Protein AF-A0A5J4SNY5-F1 (afdb_monomer)

Organism: NCBI:txid433724

Sequence (323 aa):
MNEIIEIATKDFHEEALKLRREKQMDFLEDLIGMDWGDTLGVVYLLESSVTGERTAIKTATTDRENPTLFSVCDIWKAAELKEREVYDFFGIRFVNHPDMRRLYLRSDWVGHPLRKDDDPTDERNPLRLDNEATIDTTVEWELNPDGTIKGKEKFIFEKDEYIINIGPQHPATHGVLRFRTSLEGETIRKLDVHCGYIHRGIEKLNESLTYPQTLALTDRLDYLAAHQSRHALCMCIEKALGIEVSERVQTIRTIMDELQRIDSHLLFYSCLCMDLGGLTAFFYGFRDREKILNIFEETCGGRLIMNYNTIGGVQADIHPNFV

Secondary structure (DSSP, 8-state):
-PPPEE--GGGHHHHHHHHHHHS---EEEEEEEEE-SS-EEEEEEEE-TTT--EEEEEEEES-SSS-EEE--TTT-TTHHHHHHHHHHHH-PEEET-S--S-SSS-TT--S-TTSTT--TT-TTSPPP-SPPPPP-EEEEEEE-TTS-EEEEEEESS-TT-EEEEE-SS-GGGSSS-EEEEEEETTEEEEEEEE--TT---HHHHHHHS-HHHHHHHHTTTSTT-HHHHHHHHHHHHHHHHTPPPPHHHHHHHHHHHHHHHHHHHHHHHHHHHHHTT-HHHHHHHHHHHHHHHHHHHHHHS-SS----EETTEESSPPPTT--

Solvent-accessible surface area (backbone atoms only — not comparable to full-atom values): 18432 Å² total; per-residue (Å²): 131,63,75,72,44,77,38,59,52,89,52,37,53,61,52,51,52,43,40,33,70,76,66,41,41,72,37,74,76,46,68,45,67,46,62,75,82,72,35,40,35,40,38,39,35,32,29,12,86,85,79,67,54,60,46,34,41,32,38,57,31,69,48,80,91,72,27,63,44,66,42,54,36,92,78,37,64,76,40,51,61,47,51,17,44,30,23,39,31,58,53,40,41,45,36,72,31,88,52,65,49,63,41,48,60,64,87,85,58,72,79,25,71,64,32,88,88,40,69,89,85,54,76,82,65,63,91,75,92,67,84,81,82,84,80,58,66,30,44,30,30,40,75,41,100,87,75,49,76,46,73,44,82,41,66,77,66,61,97,86,58,47,73,45,76,47,45,45,82,40,86,88,49,82,57,67,35,29,37,42,35,28,42,60,88,91,44,81,74,48,78,49,76,48,54,35,82,79,68,76,59,62,71,58,54,42,75,81,43,55,77,78,60,39,51,76,54,34,25,63,74,42,63,57,39,16,64,50,47,30,40,54,52,29,52,52,53,25,61,76,71,70,57,85,66,57,70,68,51,54,52,53,52,52,54,53,35,52,52,35,49,50,42,35,49,29,50,52,54,12,52,54,33,39,73,76,67,38,57,67,53,27,57,51,25,52,59,60,33,48,59,54,35,49,54,35,31,69,48,46,73,22,69,54,67,39,84,40,68,38,79,78,49,55,75,65,72,80,40,93,81,75,124

Nearest PDB structures (foldseek):
  7z7r-assembly1_C  TM=8.743E-01  e=1.109E-20  Escherichia coli str. K-12 substr. MC4100
  7z80-assembly1_C  TM=8.657E-01  e=2.662E-20  Escherichia coli BL21(DE3)
  6yj4-assembly1_D  TM=9.634E-01  e=4.898E-12  Yarrowia lipolytica
  8bq6-assembly1_D  TM=9.735E-01  e=8.283E-12  Arabidopsis thaliana
  7zeb-assembly1_4  TM=9.689E-01  e=1.109E-11  Ovis aries

Foldseek 3Di:
DDDAAEDEQVCVQVVLVVCCPVVVQQDFPDKDWDAPPQKTWIKTWTARPPPRDIYIYIYIDRPQPAAEGAQNCVRPVVSLLRVLQNCQQRVYHHAQRPFNQHAADANQDDDHLRHPPDDPPDPSDPDDPDDGDDDQWGWHWYQDPVRDTDTDIDGPDDPPWDWDWDDCDDLLVVHGKIWTFTDDDPDTDDIDIHHRPPPDPLVSVVVVDDLQVSLQCQLVVDLLQSLVSSVVSLVVVCVVVVHDADPLQVVVSVVLRVLSVLLSVLCVVLSVCVVVVNNVSVVVSVVVSVVSQVQLCQAQVGRRNRSFAGNRGGPDDRHPPND

InterPro domains:
  IPR001135 NADH-quinone oxidoreductase, subunit D [PF00346] (275-322)
  IPR001268 NADH:ubiquinone oxidoreductase, 30kDa subunit [PF00329] (6-122)
  IPR020396 NADH:ubiquinone oxidoreductase, 30kDa subunit, conserved site [PS00542] (83-104)
  IPR029014 [NiFe]-hydrogenase, large subunit [G3DSA:1.10.645.10] (161-323)
  IPR029014 [NiFe]-hydrogenase, large subunit [SSF56762] (171-322)
  IPR037232 NADH:ubiquinone oxidoreductase, 30kDa subunit superfamily [G3DSA:3.30.460.80] (2-102)
  IPR037232 NADH:ubiquinone oxidoreductase, 30kDa subunit superfamily [SSF143243] (4-175)
  IPR052197 Complex I 49 kDa subunit-like [PTHR43485] (9-320)

Radius of gyration: 22.67 Å; Cα contacts (8 Å, |Δi|>4): 508; chains: 1; bounding box: 50×51×61 Å

Mean predicted aligned error: 5.79 Å

Structure (mmCIF, N/CA/C/O backbone):
data_AF-A0A5J4SNY5-F1
#
_entry.id   AF-A0A5J4SNY5-F1
#
loop_
_atom_site.group_PDB
_atom_site.id
_atom_site.type_symbol
_atom_site.label_atom_id
_atom_site.label_alt_id
_atom_site.label_comp_id
_atom_site.label_asym_id
_atom_site.label_entity_id
_atom_site.label_seq_id
_atom_site.pdbx_PDB_ins_code
_atom_site.Ca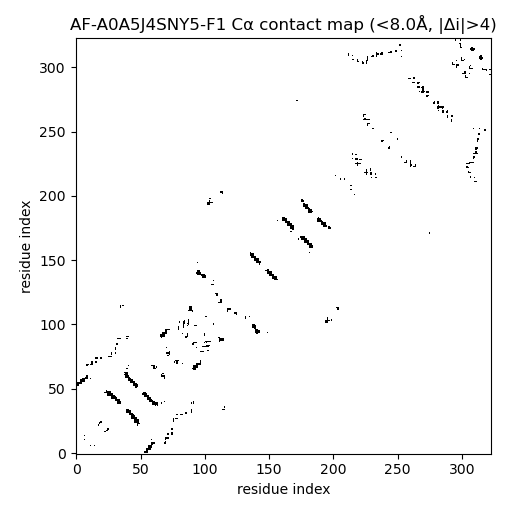rtn_x
_atom_site.Cartn_y
_atom_site.Cartn_z
_atom_site.occupancy
_atom_site.B_iso_or_equiv
_atom_site.auth_seq_id
_atom_site.auth_comp_id
_atom_site.auth_asym_id
_atom_site.auth_atom_id
_atom_site.pdbx_PDB_model_num
ATOM 1 N N . MET A 1 1 ? -14.260 10.086 -13.594 1.00 49.38 1 MET A N 1
ATOM 2 C CA . MET A 1 1 ? -14.311 9.762 -12.155 1.00 49.38 1 MET A CA 1
ATOM 3 C C . MET A 1 1 ? -15.623 10.335 -11.660 1.00 49.38 1 MET A C 1
ATOM 5 O O . MET A 1 1 ? -15.883 11.490 -11.978 1.00 49.38 1 MET A O 1
ATOM 9 N N . ASN A 1 2 ? -16.475 9.515 -11.045 1.00 54.56 2 ASN A N 1
ATOM 10 C CA . ASN A 1 2 ? -17.752 9.971 -10.498 1.00 54.56 2 ASN A CA 1
ATOM 11 C C . ASN A 1 2 ? -17.514 11.056 -9.433 1.00 54.56 2 ASN A C 1
ATOM 13 O O . ASN A 1 2 ? -16.453 11.091 -8.810 1.00 54.56 2 ASN A O 1
ATOM 17 N N . GLU A 1 3 ? -18.478 11.960 -9.290 1.00 76.38 3 GLU A N 1
ATOM 18 C CA . GLU A 1 3 ? -18.485 13.052 -8.313 1.00 76.38 3 GLU A CA 1
ATOM 19 C C . GLU A 1 3 ? -18.233 12.508 -6.893 1.00 76.38 3 GLU A C 1
ATOM 21 O O . GLU A 1 3 ? -18.810 11.489 -6.508 1.00 76.38 3 GLU A O 1
ATOM 26 N N . ILE A 1 4 ? -17.330 13.144 -6.135 1.00 86.62 4 ILE A N 1
ATOM 27 C CA . ILE A 1 4 ? -17.070 12.765 -4.740 1.00 86.62 4 ILE A CA 1
ATOM 28 C C . ILE A 1 4 ? -18.277 13.206 -3.916 1.00 86.62 4 ILE A C 1
ATOM 30 O O . ILE A 1 4 ? -18.594 14.393 -3.871 1.00 86.62 4 ILE A O 1
ATOM 34 N N . ILE A 1 5 ? -18.931 12.260 -3.247 1.00 92.19 5 ILE A N 1
ATOM 35 C CA . ILE A 1 5 ? -20.093 12.542 -2.406 1.00 92.19 5 ILE A CA 1
ATOM 36 C C . ILE A 1 5 ? -19.589 12.964 -1.028 1.00 92.19 5 ILE A C 1
ATOM 38 O O . ILE A 1 5 ? -19.004 12.165 -0.296 1.00 92.19 5 ILE A O 1
ATOM 42 N N . GLU A 1 6 ? -19.802 14.225 -0.672 1.00 93.19 6 GLU A N 1
ATOM 43 C CA . GLU A 1 6 ? -19.473 14.739 0.655 1.00 93.19 6 GLU A CA 1
ATOM 44 C C . GLU A 1 6 ? -20.618 14.466 1.631 1.00 93.19 6 GLU A C 1
ATOM 46 O O . GLU A 1 6 ? -21.771 14.813 1.373 1.00 93.19 6 GLU A O 1
ATOM 51 N N . ILE A 1 7 ? -20.293 13.822 2.750 1.00 92.88 7 ILE A N 1
ATOM 52 C CA . ILE A 1 7 ? -21.258 13.381 3.752 1.00 92.88 7 ILE A CA 1
ATOM 53 C C . ILE A 1 7 ? -20.836 13.933 5.114 1.00 92.88 7 ILE A C 1
ATOM 55 O O . ILE A 1 7 ? -19.685 13.791 5.550 1.00 92.88 7 ILE A O 1
ATOM 59 N N . ALA A 1 8 ? -21.786 14.561 5.805 1.00 90.88 8 ALA A N 1
ATOM 60 C CA . ALA A 1 8 ? -21.574 15.070 7.151 1.00 90.88 8 ALA A CA 1
ATOM 61 C C . ALA A 1 8 ? -21.217 13.923 8.107 1.00 90.88 8 ALA A C 1
ATOM 63 O O . ALA A 1 8 ? -21.792 12.841 8.037 1.00 90.88 8 ALA A O 1
ATOM 64 N N . THR A 1 9 ? -20.297 14.166 9.044 1.00 86.94 9 THR A N 1
ATOM 65 C CA . THR A 1 9 ? -19.781 13.130 9.958 1.00 86.94 9 THR A CA 1
ATOM 66 C C . THR A 1 9 ? -20.882 12.365 10.687 1.00 86.94 9 THR A C 1
ATOM 68 O O . THR A 1 9 ? -20.769 11.159 10.859 1.00 86.94 9 THR A O 1
ATOM 71 N N . LYS A 1 10 ? -21.955 13.052 11.098 1.00 87.69 10 LYS A N 1
ATOM 72 C CA . LYS A 1 10 ? -23.065 12.453 11.856 1.00 87.69 10 LYS A CA 1
ATOM 73 C C . LYS A 1 10 ? -23.862 11.429 11.050 1.00 87.69 10 LYS A C 1
ATOM 75 O O . LYS A 1 10 ? -24.303 10.443 11.624 1.00 87.69 10 LYS A O 1
ATOM 80 N N . ASP A 1 11 ? -23.988 11.651 9.747 1.00 91.00 11 ASP A N 1
ATOM 81 C CA . ASP A 1 11 ? -24.806 10.829 8.851 1.00 91.00 11 ASP A CA 1
ATOM 82 C C . ASP A 1 11 ? -23.948 9.797 8.094 1.00 91.00 11 ASP A C 1
ATOM 84 O O . ASP A 1 11 ? -24.461 8.969 7.343 1.00 91.00 11 ASP A O 1
ATOM 88 N N . PHE A 1 12 ? -22.623 9.832 8.293 1.00 92.38 12 PHE A N 1
ATOM 89 C CA . PHE A 1 12 ? -21.657 9.073 7.503 1.00 92.38 12 PHE A CA 1
ATOM 90 C C . PHE A 1 12 ? -21.900 7.562 7.532 1.00 92.38 12 PHE A C 1
ATOM 92 O O . PHE A 1 12 ? -21.929 6.924 6.481 1.00 92.38 12 PHE A O 1
ATOM 99 N N . HIS A 1 13 ? -22.109 6.990 8.721 1.00 93.38 13 HIS A N 1
ATOM 100 C CA . HIS A 1 13 ? -22.336 5.549 8.872 1.00 93.38 13 HIS A CA 1
ATOM 101 C C . HIS A 1 13 ? -23.655 5.099 8.232 1.00 93.38 13 HIS A C 1
ATOM 103 O O . HIS A 1 13 ? -23.694 4.091 7.525 1.00 93.38 13 HIS A O 1
ATOM 109 N N . GLU A 1 14 ? -24.725 5.875 8.416 1.00 93.56 14 GLU A N 1
ATOM 110 C CA . GLU A 1 14 ? -26.045 5.559 7.863 1.00 93.56 14 GLU A CA 1
ATOM 111 C C . GLU A 1 14 ? -26.052 5.630 6.331 1.00 93.56 14 GLU A C 1
ATOM 113 O O . GLU A 1 14 ? -26.554 4.717 5.668 1.00 93.56 14 GLU A O 1
ATOM 118 N N . GLU A 1 15 ? -25.433 6.659 5.748 1.00 94.00 15 GLU A N 1
ATOM 119 C CA . GLU A 1 15 ? -25.301 6.781 4.293 1.00 94.00 15 GLU A CA 1
ATOM 120 C C . GLU A 1 15 ? -24.362 5.714 3.708 1.00 94.00 15 GLU A C 1
ATOM 122 O O . GLU A 1 15 ? -24.648 5.145 2.653 1.00 94.00 15 GLU A O 1
ATOM 127 N N . ALA A 1 16 ? -23.286 5.349 4.411 1.00 93.75 16 ALA A N 1
ATOM 128 C CA . ALA A 1 16 ? -22.431 4.229 4.022 1.00 93.75 16 ALA A CA 1
ATOM 129 C C . ALA A 1 16 ? -23.206 2.895 3.997 1.00 93.75 16 ALA A C 1
ATOM 131 O O . ALA A 1 16 ? -23.116 2.129 3.030 1.00 93.75 16 ALA A O 1
ATOM 132 N N . LEU A 1 17 ? -24.036 2.635 5.015 1.00 94.88 17 LEU A N 1
ATOM 133 C CA . LEU A 1 17 ? -24.926 1.470 5.054 1.00 94.88 17 LEU A CA 1
ATOM 134 C C . LEU A 1 17 ? -25.928 1.483 3.898 1.00 94.88 17 LEU A C 1
ATOM 136 O O . LEU A 1 17 ? -26.196 0.439 3.294 1.00 94.88 17 LEU A O 1
ATOM 140 N N . LYS A 1 18 ? -26.482 2.654 3.584 1.00 94.88 18 LYS A N 1
ATOM 141 C CA . LYS A 1 18 ? -27.415 2.840 2.475 1.00 94.88 18 LYS A CA 1
ATOM 142 C C . LYS A 1 18 ? -26.755 2.548 1.131 1.00 94.88 18 LYS A C 1
ATOM 144 O O . LYS A 1 18 ? -27.316 1.788 0.348 1.00 94.88 18 LYS A O 1
ATOM 149 N N . LEU A 1 19 ? -25.541 3.043 0.890 1.00 93.44 19 LEU A N 1
ATOM 150 C CA . LEU A 1 19 ? -24.778 2.750 -0.328 1.00 93.44 19 LEU A CA 1
ATOM 151 C C . LEU A 1 19 ? -24.521 1.253 -0.500 1.00 93.44 19 LEU A C 1
ATOM 153 O O . LEU A 1 19 ? -24.706 0.714 -1.595 1.00 93.44 19 LEU A O 1
ATOM 157 N N . ARG A 1 20 ? -24.168 0.553 0.582 1.00 93.38 20 ARG A N 1
ATOM 158 C CA . ARG A 1 20 ? -24.002 -0.901 0.533 1.00 93.38 20 ARG A CA 1
ATOM 159 C C . ARG A 1 20 ? -25.313 -1.630 0.229 1.00 93.38 20 ARG A C 1
ATOM 161 O O . ARG A 1 20 ? -25.301 -2.599 -0.522 1.00 93.38 20 ARG A O 1
ATOM 168 N N . ARG A 1 21 ? -26.442 -1.196 0.799 1.00 94.25 21 ARG A N 1
ATOM 169 C CA . ARG A 1 21 ? -27.746 -1.869 0.632 1.00 94.25 21 ARG A CA 1
ATOM 170 C C . ARG A 1 21 ? -28.418 -1.568 -0.705 1.00 94.25 21 ARG A C 1
ATOM 172 O O . ARG A 1 21 ? -28.924 -2.483 -1.344 1.00 94.25 21 ARG A O 1
ATOM 179 N N . GLU A 1 22 ? -28.453 -0.303 -1.102 1.00 93.56 22 GLU A N 1
ATOM 180 C CA . GLU A 1 22 ? -29.219 0.169 -2.259 1.00 93.56 22 GLU A CA 1
ATOM 181 C C . GLU A 1 22 ? -28.416 0.083 -3.557 1.00 93.56 22 GLU A C 1
ATOM 183 O O . GLU A 1 22 ? -28.961 -0.310 -4.587 1.00 93.56 22 GLU A O 1
ATOM 188 N N . LYS A 1 23 ? -27.120 0.420 -3.510 1.00 90.44 23 LYS A N 1
ATOM 189 C CA . LYS A 1 23 ? -26.231 0.426 -4.683 1.00 90.44 23 LYS A CA 1
ATOM 190 C C . LYS A 1 23 ? -25.263 -0.755 -4.741 1.00 90.44 23 LYS A C 1
ATOM 192 O O . LYS A 1 23 ? -24.472 -0.834 -5.672 1.00 90.44 23 LYS A O 1
ATOM 197 N N . GLN A 1 24 ? -25.314 -1.664 -3.764 1.00 93.56 24 GLN A N 1
ATOM 198 C CA . GLN A 1 24 ? -24.404 -2.812 -3.668 1.00 93.56 24 GLN A CA 1
ATOM 199 C C . GLN A 1 24 ? -22.924 -2.410 -3.702 1.00 93.56 24 GLN A C 1
ATOM 201 O O . GLN A 1 24 ? -22.111 -3.087 -4.323 1.00 93.56 24 GLN A O 1
ATOM 206 N N . MET A 1 25 ? -22.575 -1.305 -3.039 1.00 94.25 25 MET A N 1
ATOM 207 C CA . MET A 1 25 ? -21.180 -0.921 -2.806 1.00 94.25 25 MET A CA 1
ATOM 208 C C . MET A 1 25 ? -20.596 -1.839 -1.727 1.00 94.25 25 MET A C 1
ATOM 210 O O . MET A 1 25 ? -20.631 -1.532 -0.537 1.00 94.25 25 MET A O 1
ATOM 214 N N . ASP A 1 26 ? -20.164 -3.033 -2.112 1.00 93.94 26 ASP A N 1
ATOM 215 C CA . ASP A 1 26 ? -19.755 -4.113 -1.213 1.00 93.94 26 ASP A CA 1
ATOM 216 C C . ASP A 1 26 ? -18.234 -4.287 -1.117 1.00 93.94 26 ASP A C 1
ATOM 218 O O . ASP A 1 26 ? -17.763 -4.963 -0.198 1.00 93.94 26 ASP A O 1
ATOM 222 N N . PHE A 1 27 ? -17.475 -3.622 -1.990 1.00 94.94 27 PHE A N 1
ATOM 223 C CA . PHE A 1 27 ? -16.021 -3.645 -2.000 1.00 94.94 27 PHE A CA 1
ATOM 224 C C . PHE A 1 27 ? -15.436 -2.270 -1.653 1.00 94.94 27 PHE A C 1
ATOM 226 O O . PHE A 1 27 ? -15.700 -1.272 -2.323 1.00 94.94 27 PHE A O 1
ATOM 233 N N . LEU A 1 28 ? -14.620 -2.223 -0.597 1.00 95.44 28 LEU A N 1
ATOM 234 C CA . LEU A 1 28 ? -13.806 -1.057 -0.256 1.00 95.44 28 LEU A CA 1
ATOM 235 C C . LEU A 1 28 ? -12.458 -1.177 -0.976 1.00 95.44 28 LEU A C 1
ATOM 237 O O . LEU A 1 28 ? -11.604 -1.954 -0.546 1.00 95.44 28 LEU A O 1
ATOM 241 N N . GLU A 1 29 ? -12.280 -0.413 -2.055 1.00 93.56 29 GLU A N 1
ATOM 242 C CA . GLU A 1 29 ? -11.039 -0.364 -2.839 1.00 93.56 29 GLU A CA 1
ATOM 243 C C . GLU A 1 29 ? -9.946 0.317 -2.009 1.00 93.56 29 GLU A C 1
ATOM 245 O O . GLU A 1 29 ? -8.915 -0.291 -1.707 1.00 93.56 29 GLU A O 1
ATOM 250 N N . ASP A 1 30 ? -10.205 1.544 -1.543 1.00 94.06 30 ASP A N 1
ATOM 251 C CA . ASP A 1 30 ? -9.235 2.284 -0.742 1.00 94.06 30 ASP A CA 1
ATOM 252 C C . ASP A 1 30 ? -9.800 3.278 0.267 1.00 94.06 30 ASP A C 1
ATOM 254 O O . ASP A 1 30 ? -10.959 3.676 0.186 1.00 94.06 30 ASP A O 1
ATOM 258 N N . LEU A 1 31 ? -8.965 3.659 1.233 1.00 95.69 31 LEU A N 1
ATOM 259 C CA . LEU A 1 31 ? -9.240 4.710 2.204 1.00 95.69 31 LEU A CA 1
ATOM 260 C C . LEU A 1 31 ? -8.036 5.643 2.271 1.00 95.69 31 LEU A C 1
ATOM 262 O O . LEU A 1 31 ? -6.934 5.221 2.598 1.00 95.69 31 LEU A O 1
ATOM 266 N N . ILE A 1 32 ? -8.277 6.921 2.012 1.00 95.44 32 ILE A N 1
ATOM 267 C CA . ILE A 1 32 ? -7.238 7.943 1.972 1.00 95.44 32 ILE A CA 1
ATOM 268 C C . ILE A 1 32 ? -7.496 8.929 3.106 1.00 95.44 32 ILE A C 1
ATOM 270 O O . ILE A 1 32 ? -8.524 9.609 3.111 1.00 95.44 32 ILE A O 1
ATOM 274 N N . GLY A 1 33 ? -6.569 9.012 4.060 1.00 96.00 33 GLY A N 1
ATOM 275 C CA . GLY A 1 33 ? -6.538 10.074 5.066 1.00 96.00 33 GLY A CA 1
ATOM 276 C C . GLY A 1 33 ? -6.040 11.383 4.464 1.00 96.00 33 GLY A C 1
ATOM 277 O O . GLY A 1 33 ? -5.121 11.383 3.650 1.00 96.00 33 GLY A O 1
ATOM 278 N N . MET A 1 34 ? -6.658 12.499 4.841 1.00 95.00 34 MET A N 1
ATOM 279 C CA .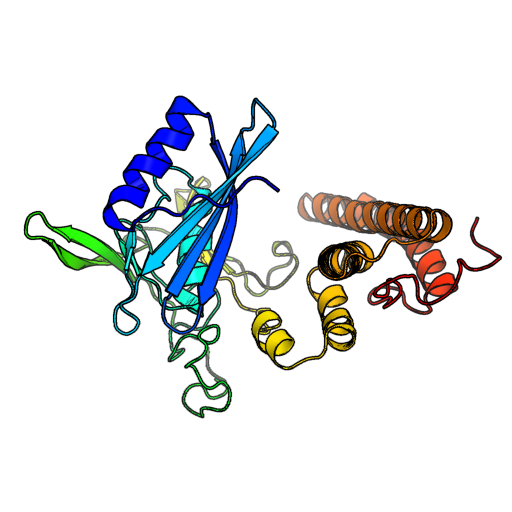 MET A 1 34 ? -6.348 13.812 4.285 1.00 95.00 34 MET A CA 1
ATOM 280 C C . MET A 1 34 ? -6.332 14.894 5.362 1.00 95.00 34 MET A C 1
ATOM 282 O O . MET A 1 34 ? -7.202 14.954 6.234 1.00 95.00 34 MET A O 1
ATOM 286 N N . ASP A 1 35 ? -5.369 15.803 5.226 1.00 95.88 35 ASP A N 1
ATOM 287 C CA . ASP A 1 35 ? -5.317 17.075 5.939 1.00 95.88 35 ASP A CA 1
ATOM 288 C C . ASP A 1 35 ? -5.466 18.223 4.932 1.00 95.88 35 ASP A C 1
ATOM 290 O O . ASP A 1 35 ? -4.548 18.518 4.161 1.00 95.88 35 ASP A O 1
ATOM 294 N N . TRP A 1 36 ? -6.641 18.857 4.930 1.00 94.50 36 TRP A N 1
ATOM 295 C CA . TRP A 1 36 ? -6.959 20.002 4.070 1.00 94.50 36 TRP A CA 1
ATOM 296 C C . TRP A 1 36 ? -6.618 21.352 4.729 1.00 94.50 36 TRP A C 1
ATOM 298 O O . TRP A 1 36 ? -7.099 22.392 4.284 1.00 94.50 36 TRP A O 1
ATOM 308 N N . GLY A 1 37 ? -5.813 21.358 5.796 1.00 92.31 37 GLY A N 1
ATOM 309 C CA . GLY A 1 37 ? -5.437 22.550 6.558 1.00 92.31 37 GLY A CA 1
ATOM 310 C C . GLY A 1 37 ? -6.456 22.869 7.648 1.00 92.31 37 GLY A C 1
ATOM 311 O O . GLY A 1 37 ? -6.179 22.682 8.829 1.00 92.31 37 GLY A O 1
ATOM 312 N N . ASP A 1 38 ? -7.665 23.278 7.270 1.00 92.12 38 ASP A N 1
ATOM 313 C CA . ASP A 1 38 ? -8.707 23.625 8.251 1.00 92.12 38 ASP A CA 1
ATOM 314 C C . ASP A 1 38 ? -9.465 22.396 8.772 1.00 92.12 38 ASP A C 1
ATOM 316 O O . ASP A 1 38 ? -10.058 22.422 9.849 1.00 92.12 38 ASP A O 1
ATOM 320 N N . THR A 1 39 ? -9.453 21.304 8.005 1.00 95.12 39 THR A N 1
ATOM 321 C CA . THR A 1 39 ? -10.186 20.074 8.320 1.00 95.12 39 THR A CA 1
ATOM 322 C C . THR A 1 39 ? -9.310 18.845 8.153 1.00 95.12 39 THR A C 1
ATOM 324 O O . THR A 1 39 ? -8.440 18.788 7.281 1.00 95.12 39 THR A O 1
ATOM 327 N N . LEU A 1 40 ? -9.587 17.844 8.983 1.00 96.88 40 LEU A N 1
ATOM 328 C CA . LEU A 1 40 ? -9.038 16.500 8.868 1.00 96.88 40 LEU A CA 1
ATOM 329 C C . LEU A 1 40 ? -10.150 15.563 8.423 1.00 96.88 40 LEU A C 1
ATOM 331 O O . LEU A 1 40 ? -11.280 15.664 8.902 1.00 96.88 40 LEU A O 1
ATOM 335 N N . GLY A 1 41 ? -9.855 14.627 7.534 1.00 96.44 41 GLY A N 1
ATOM 336 C CA . GLY A 1 41 ? -10.856 13.645 7.159 1.00 96.44 41 GLY A CA 1
ATOM 337 C C . GLY A 1 41 ? -10.335 12.564 6.252 1.00 96.44 41 GLY A C 1
ATOM 338 O O . GLY A 1 41 ? -9.141 12.279 6.204 1.00 96.44 41 GLY A O 1
ATOM 339 N N . VAL A 1 42 ? -11.277 11.931 5.571 1.00 97.00 42 VAL A N 1
ATOM 340 C CA . VAL A 1 42 ? -11.033 10.715 4.817 1.00 97.00 42 VAL A CA 1
ATOM 341 C C . VAL A 1 42 ? -11.871 10.655 3.553 1.00 97.00 42 VAL A C 1
ATOM 343 O O . VAL A 1 42 ? -12.985 11.183 3.500 1.00 97.00 42 VAL A O 1
ATOM 346 N N . VAL A 1 43 ? -11.334 9.970 2.549 1.00 96.69 43 VAL A N 1
ATOM 347 C CA . VAL A 1 43 ? -12.031 9.617 1.313 1.00 96.69 43 VAL A CA 1
ATOM 348 C C . VAL A 1 43 ? -12.022 8.100 1.171 1.00 96.69 43 VAL A C 1
ATOM 350 O O . VAL A 1 43 ? -10.954 7.497 1.109 1.00 96.69 43 VAL A O 1
ATOM 353 N N . TYR A 1 44 ? -13.202 7.490 1.107 1.00 96.12 44 TYR A N 1
ATOM 354 C CA . TYR A 1 44 ? -13.371 6.066 0.831 1.00 96.12 44 TYR A CA 1
ATOM 355 C C . TYR A 1 44 ? -13.677 5.876 -0.651 1.00 96.12 44 TYR A C 1
ATOM 357 O O . TYR A 1 44 ? -14.591 6.509 -1.185 1.00 96.12 44 TYR A O 1
ATOM 365 N N . LEU A 1 45 ? -12.935 4.986 -1.300 1.00 95.62 45 LEU A N 1
ATOM 366 C CA . LEU A 1 45 ? -13.158 4.545 -2.670 1.00 95.62 45 LEU A CA 1
ATOM 367 C C . LEU A 1 45 ? -13.892 3.208 -2.635 1.00 95.62 45 LEU A C 1
ATOM 369 O O . LEU A 1 45 ? -13.371 2.215 -2.130 1.00 95.62 45 LEU A O 1
ATOM 373 N N . LEU A 1 46 ? -15.117 3.201 -3.144 1.00 95.38 46 LEU A N 1
ATOM 374 C CA . LEU A 1 46 ? -16.010 2.053 -3.127 1.00 95.38 46 LEU A CA 1
ATOM 375 C C . LEU A 1 46 ? -16.253 1.556 -4.550 1.00 95.38 46 LEU A C 1
ATOM 377 O O . LEU A 1 46 ? -16.416 2.354 -5.477 1.00 95.38 46 LEU A O 1
ATOM 381 N N . GLU A 1 47 ? -16.346 0.241 -4.695 1.00 95.00 47 GLU A N 1
ATOM 382 C CA . GLU A 1 47 ? -16.742 -0.431 -5.927 1.00 95.00 47 GLU A CA 1
ATOM 383 C C . GLU A 1 47 ? -17.881 -1.412 -5.633 1.00 95.00 47 GLU A C 1
ATOM 385 O O . GLU A 1 47 ? -17.929 -2.048 -4.575 1.00 95.00 47 GLU A O 1
ATOM 390 N N . SER A 1 48 ? -18.814 -1.535 -6.574 1.00 95.12 48 SER A N 1
ATOM 391 C CA . SER A 1 48 ? -19.768 -2.638 -6.578 1.00 95.12 48 SER A CA 1
ATOM 392 C C . SER A 1 48 ? -19.187 -3.833 -7.321 1.00 95.12 48 SER A C 1
ATOM 394 O O . SER A 1 48 ? -18.940 -3.750 -8.525 1.00 95.12 48 SER A O 1
ATOM 396 N N . SER A 1 49 ? -19.052 -4.971 -6.640 1.00 92.81 49 SER A N 1
ATOM 397 C CA . SER A 1 49 ? -18.558 -6.215 -7.245 1.00 92.81 49 SER A CA 1
ATOM 398 C C . SER A 1 49 ? -19.462 -6.761 -8.363 1.00 92.81 49 SER A C 1
ATOM 400 O O . SER A 1 49 ? -19.024 -7.564 -9.188 1.00 92.81 49 SER A O 1
ATOM 402 N N . VAL A 1 50 ? -20.725 -6.320 -8.409 1.00 92.06 50 VAL A N 1
ATOM 403 C CA . VAL A 1 50 ? -21.736 -6.787 -9.366 1.00 92.06 50 VAL A CA 1
ATOM 404 C C . VAL A 1 50 ? -21.809 -5.891 -10.599 1.00 92.06 50 VAL A C 1
ATOM 406 O O . VAL A 1 50 ? -21.866 -6.398 -11.719 1.00 92.06 50 VAL A O 1
ATOM 409 N N . THR A 1 51 ? -21.838 -4.567 -10.419 1.00 92.50 51 THR A N 1
ATOM 410 C CA . THR A 1 51 ? -22.004 -3.618 -11.536 1.00 92.50 51 THR A CA 1
ATOM 411 C C . THR A 1 51 ? -20.685 -3.030 -12.034 1.00 92.50 51 THR A C 1
ATOM 413 O O . THR A 1 51 ? -20.649 -2.494 -13.141 1.00 92.50 51 THR A O 1
ATOM 416 N N . GLY A 1 52 ? -19.616 -3.096 -11.232 1.00 91.19 52 GLY A N 1
ATOM 417 C CA . GLY A 1 52 ? -18.361 -2.381 -11.471 1.00 91.19 52 GLY A CA 1
ATOM 418 C C . GLY A 1 52 ? -18.477 -0.860 -11.305 1.00 91.19 52 GLY A C 1
ATOM 419 O O . GLY A 1 52 ? -17.551 -0.129 -11.659 1.00 91.19 52 GLY A O 1
ATOM 420 N N . GLU A 1 53 ? -19.612 -0.349 -10.807 1.00 92.25 53 GLU A N 1
ATOM 421 C CA . GLU A 1 53 ? -19.777 1.078 -10.521 1.00 92.25 53 GLU A CA 1
ATOM 422 C C . GLU A 1 53 ? -18.837 1.485 -9.383 1.00 92.25 53 GLU A C 1
ATOM 424 O O . GLU A 1 53 ? -18.799 0.839 -8.336 1.00 92.25 53 GLU A O 1
ATOM 429 N N . ARG A 1 54 ? -18.104 2.584 -9.583 1.00 93.56 54 ARG A N 1
ATOM 430 C CA . ARG A 1 54 ? -17.182 3.149 -8.593 1.00 93.56 54 ARG A CA 1
ATOM 431 C C . ARG A 1 54 ? -17.708 4.464 -8.051 1.00 93.56 54 ARG A C 1
ATOM 433 O O . ARG A 1 54 ? -18.137 5.324 -8.820 1.00 93.56 54 ARG A O 1
ATOM 440 N N . THR A 1 55 ? -17.648 4.646 -6.741 1.00 93.69 55 THR A N 1
ATOM 441 C CA . THR A 1 55 ? -18.062 5.882 -6.065 1.00 93.69 55 THR A CA 1
ATOM 442 C C . THR A 1 55 ? -17.049 6.245 -4.991 1.00 93.69 55 THR A C 1
ATOM 444 O O . THR A 1 55 ? -16.525 5.371 -4.311 1.00 93.69 55 THR A O 1
ATOM 447 N N . ALA A 1 56 ? -16.789 7.539 -4.824 1.00 95.00 56 ALA A N 1
ATOM 448 C CA . ALA A 1 56 ? -15.979 8.047 -3.729 1.00 95.00 56 ALA A CA 1
ATOM 449 C C . ALA A 1 56 ? -16.875 8.783 -2.731 1.00 95.00 56 ALA A C 1
ATOM 451 O O . ALA A 1 56 ? -17.648 9.655 -3.132 1.00 95.00 56 ALA A O 1
ATOM 452 N N . ILE A 1 57 ? -16.760 8.453 -1.446 1.00 95.12 57 ILE A N 1
ATOM 453 C CA . ILE A 1 57 ? -17.429 9.184 -0.365 1.00 95.12 57 ILE A CA 1
ATOM 454 C C . ILE A 1 57 ? -16.396 9.858 0.527 1.00 95.12 57 ILE A C 1
ATOM 456 O O . ILE A 1 57 ? -15.349 9.287 0.823 1.00 95.12 57 ILE A O 1
ATOM 460 N N . LYS A 1 58 ? -16.687 11.081 0.956 1.00 95.50 58 LYS A N 1
ATOM 461 C CA . LYS A 1 58 ? -15.796 11.902 1.774 1.00 95.50 58 LYS A CA 1
ATOM 462 C C . LYS A 1 58 ? -16.502 12.308 3.058 1.00 95.50 58 LYS A C 1
ATOM 464 O O . LYS A 1 58 ? -17.655 12.732 3.020 1.00 95.50 58 LYS A O 1
ATOM 469 N N . THR A 1 59 ? -15.782 12.264 4.173 1.00 96.25 59 THR A N 1
ATOM 470 C CA . THR A 1 59 ? -16.209 12.912 5.416 1.00 96.25 59 THR A CA 1
ATOM 471 C C . THR A 1 59 ? -15.027 13.582 6.104 1.00 96.25 59 THR A C 1
ATOM 473 O O . THR A 1 59 ? -13.876 13.179 5.925 1.00 96.25 59 THR A O 1
ATOM 476 N N . ALA A 1 60 ? -15.300 14.646 6.851 1.00 96.12 60 ALA A N 1
ATOM 477 C CA . ALA A 1 60 ? -14.285 15.483 7.469 1.00 96.12 60 ALA A CA 1
ATOM 478 C C . ALA A 1 60 ? -14.792 16.086 8.778 1.00 96.12 60 ALA A C 1
ATOM 480 O O . ALA A 1 60 ? -15.993 16.272 8.960 1.00 96.12 60 ALA A O 1
ATOM 481 N N . THR A 1 61 ? -13.862 16.427 9.662 1.00 94.62 61 THR A N 1
ATOM 482 C CA . THR A 1 61 ? -14.105 17.148 10.908 1.00 94.62 61 THR A CA 1
ATOM 483 C C . THR A 1 61 ? -13.260 18.419 10.962 1.00 94.62 61 THR A C 1
ATOM 485 O O . THR A 1 61 ? -12.136 18.467 10.457 1.00 94.62 61 THR A O 1
ATOM 488 N N . THR A 1 62 ? -13.817 19.460 11.577 1.00 93.56 62 THR A N 1
ATOM 489 C CA . THR A 1 62 ? -13.129 20.727 11.866 1.00 93.56 62 THR A CA 1
ATOM 490 C C . THR A 1 62 ? -12.369 20.689 13.193 1.00 93.56 62 THR A C 1
ATOM 492 O O . THR A 1 62 ? -11.576 21.583 13.467 1.00 93.56 62 THR A O 1
ATOM 495 N N . ASP A 1 63 ? -12.618 19.690 14.045 1.00 93.38 63 ASP A N 1
ATOM 496 C CA . ASP A 1 63 ? -11.899 19.534 15.311 1.00 93.38 63 ASP A CA 1
ATOM 497 C C . ASP A 1 63 ? -10.527 18.899 15.054 1.00 93.38 63 ASP A C 1
ATOM 499 O O . ASP A 1 63 ? -10.418 17.690 14.860 1.00 93.38 63 ASP A O 1
ATOM 503 N N . ARG A 1 64 ? -9.471 19.718 15.028 1.00 93.25 64 ARG A N 1
ATOM 504 C CA . ARG A 1 64 ? -8.086 19.250 14.842 1.00 93.25 64 ARG A CA 1
ATOM 505 C C . ARG A 1 64 ? -7.429 18.756 16.132 1.00 93.25 64 ARG A C 1
ATOM 507 O O . ARG A 1 64 ? -6.471 17.978 16.062 1.00 93.25 64 ARG A O 1
ATOM 514 N N . GLU A 1 65 ? -7.924 19.183 17.293 1.00 91.00 65 GLU A N 1
ATOM 515 C CA . GLU A 1 65 ? -7.372 18.794 18.595 1.00 91.00 65 GLU A CA 1
ATOM 516 C C . GLU A 1 65 ? -7.824 17.380 18.971 1.00 91.00 65 GLU A C 1
ATOM 518 O O . GLU A 1 65 ? -7.015 16.551 19.391 1.00 91.00 65 GLU A O 1
ATOM 523 N N . ASN A 1 66 ? -9.107 17.075 18.760 1.00 91.38 66 ASN A N 1
ATOM 524 C CA . ASN A 1 66 ? -9.704 15.768 19.021 1.00 91.38 66 ASN A CA 1
ATOM 525 C C . ASN A 1 66 ? -10.532 15.267 17.821 1.00 91.38 66 ASN A C 1
ATOM 527 O O . ASN A 1 66 ? -11.732 15.009 17.960 1.00 91.38 66 ASN A O 1
ATOM 531 N N . PRO A 1 67 ? -9.911 15.072 16.639 1.00 94.38 67 PRO A N 1
ATOM 532 C CA . PRO A 1 67 ? -10.634 14.656 15.446 1.00 94.38 67 PRO A CA 1
ATOM 533 C C . PRO A 1 67 ? -11.242 13.276 15.644 1.00 94.38 67 PRO A C 1
ATOM 535 O O . PRO A 1 67 ? -10.545 12.302 15.941 1.00 94.38 67 PRO A O 1
ATOM 538 N N . THR A 1 68 ? -12.552 13.198 15.447 1.00 94.06 68 THR A N 1
ATOM 539 C CA . THR A 1 68 ? -13.330 11.966 15.552 1.00 94.06 68 THR A CA 1
ATOM 540 C C . THR A 1 68 ? -14.206 11.789 14.319 1.00 94.06 68 THR A C 1
ATOM 542 O O . THR A 1 68 ? -14.785 12.753 13.819 1.00 94.06 68 THR A O 1
ATOM 545 N N . LEU A 1 69 ? -14.289 10.555 13.826 1.00 94.62 69 LEU A N 1
ATOM 546 C CA . LEU A 1 69 ? -15.185 10.120 12.750 1.00 94.62 69 LEU A CA 1
ATOM 547 C C . LEU A 1 69 ? -15.838 8.794 13.153 1.00 94.62 69 LEU A C 1
ATOM 549 O O . LEU A 1 69 ? -15.350 8.124 14.057 1.00 94.62 69 LEU A O 1
ATOM 553 N N . PHE A 1 70 ? -16.921 8.386 12.497 1.00 93.94 70 PHE A N 1
ATOM 554 C CA . PHE A 1 70 ? -17.495 7.056 12.719 1.00 93.94 70 PHE A CA 1
ATOM 555 C C . PHE A 1 70 ? -16.781 6.013 11.862 1.00 93.94 70 PHE A C 1
ATOM 557 O O . PHE A 1 70 ? -16.567 6.233 10.669 1.00 93.94 70 PHE A O 1
ATOM 564 N N . SER A 1 71 ? -16.423 4.892 12.486 1.00 95.19 71 SER A N 1
ATOM 565 C CA . SER A 1 71 ? -15.899 3.720 11.790 1.00 95.19 71 SER A CA 1
ATOM 566 C C . SER A 1 71 ? -16.954 3.121 10.872 1.00 95.19 71 SER A C 1
ATOM 568 O O . SER A 1 71 ? -18.134 3.133 11.212 1.00 95.19 71 SER A O 1
ATOM 570 N N . VAL A 1 72 ? -16.525 2.547 9.751 1.00 95.62 72 VAL A N 1
ATOM 571 C CA . VAL A 1 72 ? -17.364 1.732 8.857 1.00 95.62 72 VAL A CA 1
ATOM 572 C C . VAL A 1 72 ? -16.852 0.293 8.754 1.00 95.62 72 VAL A C 1
ATOM 574 O O . VAL A 1 72 ? -17.201 -0.430 7.819 1.00 95.62 72 VAL A O 1
ATOM 577 N N . CYS A 1 73 ? -16.023 -0.156 9.703 1.00 94.69 73 CYS A N 1
ATOM 578 C CA . CYS A 1 73 ? -15.438 -1.500 9.685 1.00 94.69 73 CYS A CA 1
ATOM 579 C C . CYS A 1 73 ? -16.456 -2.638 9.898 1.00 94.69 73 CYS A C 1
ATOM 581 O O . CYS A 1 73 ? -16.217 -3.770 9.469 1.00 94.69 73 CYS A O 1
ATOM 583 N N . ASP A 1 74 ? -17.609 -2.346 10.506 1.00 94.38 74 ASP A N 1
ATOM 584 C CA . ASP A 1 74 ? -18.762 -3.251 10.591 1.00 94.38 74 ASP A CA 1
ATOM 585 C C . ASP A 1 74 ? -19.457 -3.425 9.228 1.00 94.38 74 ASP A C 1
ATOM 587 O O . ASP A 1 74 ? -20.043 -4.473 8.938 1.00 94.38 74 ASP A O 1
ATOM 591 N N . ILE A 1 75 ? -19.342 -2.417 8.360 1.00 95.06 75 ILE A N 1
ATOM 592 C CA . ILE A 1 75 ? -19.807 -2.447 6.977 1.00 95.06 75 ILE A CA 1
ATOM 593 C C . ILE A 1 75 ? -18.757 -3.156 6.108 1.00 95.06 75 ILE A C 1
ATOM 595 O O . ILE A 1 75 ? -19.014 -4.240 5.580 1.00 95.06 75 ILE A O 1
ATOM 599 N N . TRP A 1 76 ? -17.552 -2.601 5.994 1.00 95.75 76 TRP A N 1
ATOM 600 C CA . TRP A 1 76 ? -16.460 -3.183 5.216 1.00 95.75 76 TRP A CA 1
ATOM 601 C C . TRP A 1 76 ? -15.303 -3.551 6.131 1.00 95.75 76 TRP A C 1
ATOM 603 O O . TRP A 1 76 ? -14.560 -2.687 6.587 1.00 95.75 76 TRP A O 1
ATOM 613 N N . LYS A 1 77 ? -15.082 -4.854 6.335 1.00 93.75 77 LYS A N 1
ATOM 614 C CA . LYS A 1 77 ? -14.031 -5.353 7.236 1.00 93.75 77 LYS A CA 1
ATOM 615 C C . LYS A 1 77 ? -12.628 -4.841 6.880 1.00 93.75 77 LYS A C 1
ATOM 617 O O . LYS A 1 77 ? -11.805 -4.653 7.767 1.00 93.75 77 LYS A O 1
ATOM 622 N N . ALA A 1 78 ? -12.375 -4.561 5.599 1.00 92.75 78 ALA A N 1
ATOM 623 C CA . ALA A 1 78 ? -11.121 -3.976 5.122 1.00 92.75 78 ALA A CA 1
ATOM 624 C C . ALA A 1 78 ? -10.812 -2.593 5.728 1.00 92.75 78 ALA A C 1
ATOM 626 O O . ALA A 1 78 ? -9.643 -2.220 5.804 1.00 92.75 78 ALA A O 1
ATOM 627 N N . ALA A 1 79 ? -11.826 -1.853 6.193 1.00 95.69 79 ALA A N 1
ATOM 628 C CA . ALA A 1 79 ? -11.627 -0.564 6.845 1.00 95.69 79 ALA A CA 1
ATOM 629 C C . ALA A 1 79 ? -10.869 -0.698 8.175 1.00 95.69 79 ALA A C 1
ATOM 631 O O . ALA A 1 79 ? -10.220 0.253 8.580 1.00 95.69 79 ALA A O 1
ATOM 632 N N . GLU A 1 80 ? -10.859 -1.874 8.815 1.00 93.75 80 GLU A N 1
ATOM 633 C CA . GLU A 1 80 ? -10.234 -2.048 10.133 1.00 93.75 80 GLU A CA 1
ATOM 634 C C . GLU A 1 80 ? -8.732 -1.715 10.153 1.00 93.75 80 GLU A C 1
ATOM 636 O O . GLU A 1 80 ? -8.220 -1.099 11.085 1.00 93.75 80 GLU A O 1
ATOM 641 N N . LEU A 1 81 ? -7.997 -2.110 9.110 1.00 92.94 81 LEU A N 1
ATOM 642 C CA . LEU A 1 81 ? -6.575 -1.775 9.004 1.00 92.94 81 LEU A CA 1
ATOM 643 C C . LEU A 1 81 ? -6.370 -0.347 8.497 1.00 92.94 81 LEU A C 1
ATOM 645 O O . LEU A 1 81 ? -5.498 0.361 8.997 1.00 92.94 81 LEU A O 1
ATOM 649 N N . LYS A 1 82 ? -7.184 0.090 7.534 1.00 95.12 82 LYS A N 1
ATOM 650 C CA . LYS A 1 82 ? -7.006 1.400 6.900 1.00 95.12 82 LYS A CA 1
ATOM 651 C C . LYS A 1 82 ? -7.398 2.555 7.828 1.00 95.12 82 LYS A C 1
ATOM 653 O O . LYS A 1 82 ? -6.741 3.587 7.849 1.00 95.12 82 LYS A O 1
ATOM 658 N N . GLU A 1 83 ? -8.432 2.397 8.649 1.00 96.56 83 GLU A N 1
ATOM 659 C CA . GLU A 1 83 ? -8.817 3.399 9.651 1.00 96.56 83 GLU A CA 1
ATOM 660 C C . GLU A 1 83 ? -7.736 3.540 10.734 1.00 96.56 83 GLU A C 1
ATOM 662 O O . GLU A 1 83 ? -7.427 4.652 11.167 1.00 96.56 83 GLU A O 1
ATOM 667 N N . ARG A 1 84 ? -7.076 2.435 11.110 1.00 95.12 84 ARG A N 1
ATOM 668 C CA . ARG A 1 84 ? -5.903 2.461 12.000 1.00 95.12 84 ARG A CA 1
ATOM 669 C C . ARG A 1 84 ? -4.706 3.170 11.381 1.00 95.12 84 ARG A C 1
ATOM 671 O O . ARG A 1 84 ? -4.012 3.888 12.091 1.00 95.12 84 ARG A O 1
ATOM 678 N N . GLU A 1 85 ? -4.466 2.992 10.086 1.00 95.31 85 GLU A N 1
ATOM 679 C CA . GLU A 1 85 ? -3.443 3.739 9.350 1.00 95.31 85 GLU A CA 1
ATOM 680 C C . GLU A 1 85 ? -3.708 5.248 9.394 1.00 95.31 85 GLU A C 1
ATOM 682 O O . GLU A 1 85 ? -2.833 6.031 9.769 1.00 95.31 85 GLU A O 1
ATOM 687 N N . VAL A 1 86 ? -4.945 5.654 9.092 1.00 96.75 86 VAL A N 1
ATOM 688 C CA . VAL A 1 86 ? -5.359 7.059 9.161 1.00 96.75 86 VAL A CA 1
ATOM 689 C C . VAL A 1 86 ? -5.208 7.603 10.581 1.00 96.75 86 VAL A C 1
ATOM 691 O O . VAL A 1 86 ? -4.734 8.723 10.770 1.00 96.75 86 VAL A O 1
ATOM 694 N N . TYR A 1 87 ? -5.564 6.825 11.600 1.00 96.06 87 TYR A N 1
ATOM 695 C CA . TYR A 1 87 ? -5.315 7.210 12.984 1.00 96.06 87 TYR A CA 1
ATOM 696 C C . TYR A 1 87 ? -3.829 7.385 13.286 1.00 96.06 87 TYR A C 1
ATOM 698 O O . TYR A 1 87 ? -3.437 8.362 13.920 1.00 96.06 87 TYR A O 1
ATOM 706 N N . ASP A 1 88 ? -2.989 6.466 12.830 1.00 95.19 88 ASP A N 1
ATOM 707 C CA . ASP A 1 88 ? -1.563 6.507 13.114 1.00 95.19 88 ASP A CA 1
ATOM 708 C C . ASP A 1 88 ? -0.917 7.778 12.539 1.00 95.19 88 ASP A C 1
ATOM 710 O O . ASP A 1 88 ? -0.220 8.522 13.240 1.00 95.19 88 ASP A O 1
ATOM 714 N N . PHE A 1 89 ? -1.249 8.091 11.285 1.00 95.69 89 PHE A N 1
ATOM 715 C CA . PHE A 1 89 ? -0.626 9.178 10.538 1.00 95.69 89 PHE A CA 1
ATOM 716 C C . PHE A 1 89 ? -1.314 10.540 10.645 1.00 95.69 89 PHE A C 1
ATOM 718 O O . PHE A 1 89 ? -0.622 11.554 10.554 1.00 95.69 89 PHE A O 1
ATOM 725 N N . PHE A 1 90 ? -2.634 10.580 10.851 1.00 96.12 90 PHE A N 1
ATOM 726 C CA . PHE A 1 90 ? -3.435 11.808 10.948 1.00 96.12 90 PHE A CA 1
ATOM 727 C C . PHE A 1 90 ? -4.132 11.972 12.300 1.00 96.12 90 PHE A C 1
ATOM 729 O O . PHE A 1 90 ? -4.750 13.005 12.540 1.00 96.12 90 PHE A O 1
ATOM 736 N N . GLY A 1 91 ? -4.085 10.999 13.207 1.00 95.06 91 GLY A N 1
ATOM 737 C CA . GLY A 1 91 ? -4.662 11.106 14.554 1.00 95.06 91 GLY A CA 1
ATOM 738 C C . GLY A 1 91 ? -6.180 11.131 14.621 1.00 95.06 91 GLY A C 1
ATOM 739 O O . GLY A 1 91 ? -6.729 11.430 15.681 1.00 95.06 91 GLY A O 1
ATOM 740 N N . ILE A 1 92 ? -6.860 10.847 13.511 1.00 96.06 92 ILE A N 1
ATOM 741 C CA . ILE A 1 92 ? -8.320 10.792 13.449 1.00 96.06 92 ILE A CA 1
ATOM 74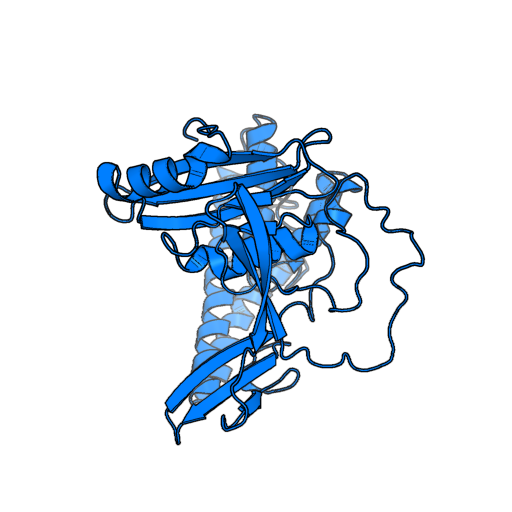2 C C . ILE A 1 92 ? -8.788 9.530 14.174 1.00 96.06 92 ILE A C 1
ATOM 744 O O . ILE A 1 92 ? -8.410 8.420 13.808 1.00 96.06 92 ILE A O 1
ATOM 748 N N . ARG A 1 93 ? -9.594 9.694 15.225 1.00 94.69 93 ARG A N 1
ATOM 749 C CA . ARG A 1 93 ? -10.110 8.578 16.026 1.00 94.69 93 ARG A CA 1
ATOM 750 C C . ARG A 1 93 ? -11.432 8.087 15.447 1.00 94.69 93 ARG A C 1
ATOM 752 O O . ARG A 1 93 ? -12.373 8.869 15.321 1.00 94.69 93 ARG A O 1
ATOM 759 N N . PHE A 1 94 ? -11.521 6.796 15.148 1.00 94.81 94 PHE A N 1
ATOM 760 C CA . PHE A 1 94 ? -12.747 6.193 14.638 1.00 94.81 94 PHE A CA 1
ATOM 761 C C . PHE A 1 94 ? -13.590 5.635 15.789 1.00 94.81 94 PHE A C 1
ATOM 763 O O . PHE A 1 94 ? -13.175 4.742 16.528 1.00 94.81 94 PHE A O 1
ATOM 770 N N . VAL A 1 95 ? -14.779 6.203 15.967 1.00 92.12 95 VAL A N 1
ATOM 771 C CA . VAL A 1 95 ? -15.784 5.775 16.943 1.00 92.12 95 VAL A CA 1
ATOM 772 C C . VAL A 1 95 ? -16.379 4.447 16.484 1.00 92.12 95 VAL A C 1
ATOM 774 O O . VAL A 1 95 ? -16.667 4.278 15.300 1.00 92.12 95 VAL A O 1
ATOM 777 N N . ASN A 1 96 ? -16.580 3.521 17.423 1.00 90.06 96 ASN A N 1
ATOM 778 C CA . ASN A 1 96 ? -16.996 2.129 17.210 1.00 90.06 96 ASN A CA 1
ATOM 779 C C . ASN A 1 96 ? -15.963 1.241 16.491 1.00 90.06 96 ASN A C 1
ATOM 781 O O . ASN A 1 96 ? -16.288 0.123 16.094 1.00 90.06 96 ASN A O 1
ATOM 785 N N . HIS A 1 97 ? -14.717 1.699 16.350 1.00 93.25 97 HIS A N 1
ATOM 786 C CA . HIS A 1 97 ? -13.636 0.861 15.841 1.00 93.25 97 HIS A CA 1
ATOM 787 C C . HIS A 1 97 ? -13.113 -0.095 16.938 1.00 93.25 97 HIS A C 1
ATOM 789 O O . HIS A 1 97 ? -12.883 0.358 18.065 1.00 93.25 97 HIS A O 1
ATOM 795 N N . PRO A 1 98 ? -12.889 -1.394 16.644 1.00 90.44 98 PRO A N 1
ATOM 796 C CA . PRO A 1 98 ? -12.514 -2.399 17.649 1.00 90.44 98 PRO A CA 1
ATOM 797 C C . PRO A 1 98 ? -11.062 -2.299 18.143 1.00 90.44 98 PRO A C 1
ATOM 799 O O . PRO A 1 98 ? -10.718 -2.852 19.185 1.00 90.44 98 PRO A O 1
ATOM 802 N N . ASP A 1 99 ? -10.182 -1.638 17.389 1.00 89.88 99 ASP A N 1
ATOM 803 C CA . ASP A 1 99 ? -8.772 -1.497 17.759 1.00 89.88 99 ASP A CA 1
ATOM 804 C C . ASP A 1 99 ? -8.181 -0.186 17.242 1.00 89.88 99 ASP A C 1
ATOM 806 O O . ASP A 1 99 ? -7.925 -0.056 16.055 1.00 89.88 99 ASP A O 1
ATOM 810 N N . MET A 1 100 ? -7.943 0.793 18.111 1.00 91.00 100 MET A N 1
ATOM 811 C CA . MET A 1 100 ? -7.379 2.095 17.721 1.00 91.00 100 MET A CA 1
ATOM 812 C C . MET A 1 100 ? -5.914 2.255 18.138 1.00 91.00 100 MET A C 1
ATOM 814 O O . MET A 1 100 ? -5.476 3.343 18.501 1.00 91.00 100 MET A O 1
ATOM 818 N N . ARG A 1 101 ? -5.134 1.169 18.115 1.00 91.31 101 ARG A N 1
ATOM 819 C CA . ARG A 1 101 ? -3.673 1.242 18.269 1.00 91.31 101 ARG A CA 1
ATOM 820 C C . ARG A 1 101 ? -3.006 1.661 16.961 1.00 91.31 101 ARG A C 1
ATOM 822 O O . ARG A 1 101 ? -3.495 1.337 15.874 1.00 91.31 101 ARG A O 1
ATOM 829 N N . ARG A 1 102 ? -1.829 2.285 17.092 1.00 91.00 102 ARG A N 1
ATOM 830 C CA . ARG A 1 102 ? -0.895 2.532 15.982 1.00 91.00 102 ARG A CA 1
ATOM 831 C C . ARG A 1 102 ? -0.622 1.236 15.205 1.00 91.00 102 ARG A C 1
ATOM 833 O O . ARG A 1 102 ? -0.702 0.137 15.766 1.00 91.00 102 ARG A O 1
ATOM 840 N N . LEU A 1 103 ? -0.367 1.364 13.907 1.00 91.31 103 LEU A N 1
ATOM 841 C CA . LEU A 1 103 ? -0.207 0.228 12.995 1.00 91.31 103 LEU A CA 1
ATOM 842 C C . LEU A 1 103 ? 1.186 0.193 12.358 1.00 91.31 103 LEU A C 1
ATOM 844 O O . LEU A 1 103 ? 1.762 -0.886 12.228 1.00 91.31 103 LEU A O 1
ATOM 848 N N . TYR A 1 104 ? 1.718 1.350 11.970 1.00 92.19 104 TYR A N 1
ATOM 849 C CA . TYR A 1 104 ? 2.995 1.511 11.280 1.00 92.19 104 TYR A CA 1
ATOM 850 C C . TYR A 1 104 ? 4.051 2.216 12.131 1.00 92.19 104 TYR A C 1
ATOM 852 O O . TYR A 1 104 ? 5.229 1.873 12.053 1.00 92.19 104 TYR A O 1
ATOM 860 N N . LEU A 1 105 ? 3.662 3.222 12.911 1.00 91.50 105 LEU A N 1
ATOM 861 C CA . LEU A 1 105 ? 4.582 3.940 13.783 1.00 91.50 105 LEU A CA 1
ATOM 862 C C . LEU A 1 105 ? 4.757 3.182 15.098 1.00 91.50 105 LEU A C 1
ATOM 864 O O . LEU A 1 105 ? 3.862 2.469 15.558 1.00 91.50 105 LEU A O 1
ATOM 868 N N . ARG A 1 106 ? 5.914 3.384 15.733 1.00 89.44 106 ARG A N 1
ATOM 869 C CA . ARG A 1 106 ? 6.167 2.865 17.079 1.00 89.44 106 ARG A CA 1
ATOM 870 C C . ARG A 1 106 ? 5.130 3.415 18.056 1.00 89.44 106 ARG A C 1
ATOM 872 O O . ARG A 1 106 ? 4.701 4.563 17.952 1.00 89.44 106 ARG A O 1
ATOM 879 N N . SER A 1 107 ? 4.771 2.625 19.053 1.00 87.69 107 SER A N 1
ATOM 880 C CA . SER A 1 107 ? 3.842 3.016 20.114 1.00 87.69 107 SER A CA 1
ATOM 881 C C . SER A 1 107 ? 4.278 4.251 20.901 1.00 87.69 107 SER A C 1
ATOM 883 O O . SER A 1 107 ? 3.423 5.012 21.350 1.00 87.69 107 SER A O 1
ATOM 885 N N . ASP A 1 108 ? 5.586 4.478 21.037 1.00 88.00 108 ASP A N 1
ATOM 886 C CA . ASP A 1 108 ? 6.154 5.651 21.701 1.00 88.00 108 ASP A CA 1
ATOM 887 C C . ASP A 1 108 ? 6.275 6.882 20.787 1.00 88.00 108 ASP A C 1
ATOM 889 O O . ASP A 1 108 ? 6.780 7.915 21.227 1.00 88.00 108 ASP A O 1
ATOM 893 N N . TRP A 1 109 ? 5.809 6.793 19.535 1.00 90.50 109 TRP A N 1
ATOM 894 C CA . TRP A 1 109 ? 5.794 7.918 18.606 1.00 90.50 109 TRP A CA 1
ATOM 895 C C . TRP A 1 109 ? 4.859 9.024 19.095 1.00 90.50 109 TRP A C 1
ATOM 897 O O . TRP A 1 109 ? 3.680 8.798 19.398 1.00 90.50 109 TRP A O 1
ATOM 907 N N . VAL A 1 110 ? 5.369 10.250 19.107 1.00 91.50 110 VAL A N 1
ATOM 908 C CA . VAL A 1 110 ? 4.635 11.452 19.498 1.00 91.50 110 VAL A CA 1
ATOM 909 C C . VAL A 1 110 ? 4.276 12.249 18.249 1.00 91.50 110 VAL A C 1
ATOM 911 O O . VAL A 1 110 ? 5.154 12.620 17.477 1.00 91.50 110 VAL A O 1
ATOM 914 N N . GLY A 1 111 ? 2.987 12.547 18.075 1.00 92.00 111 GLY A N 1
ATOM 915 C CA . GLY A 1 111 ? 2.480 13.293 16.920 1.00 92.00 111 GLY A CA 1
ATOM 916 C C . GLY A 1 111 ? 1.945 12.408 15.793 1.00 92.00 111 GLY A C 1
ATOM 917 O O . GLY A 1 111 ? 1.717 11.204 15.981 1.00 92.00 111 GLY A O 1
ATOM 918 N N . HIS A 1 112 ? 1.710 13.047 14.646 1.00 94.31 112 HIS A N 1
ATOM 919 C CA . HIS A 1 112 ? 1.009 12.493 13.484 1.00 94.31 112 HIS A CA 1
ATOM 920 C C . HIS A 1 112 ? 1.639 13.033 12.185 1.00 94.31 112 HIS A C 1
ATOM 922 O O . HIS A 1 112 ? 1.249 14.104 11.718 1.00 94.31 112 HIS A O 1
ATOM 928 N N . PRO A 1 113 ? 2.604 12.307 11.590 1.00 93.38 113 PRO A N 1
ATOM 929 C CA . PRO A 1 113 ? 3.551 12.864 10.618 1.00 93.38 113 PRO A CA 1
ATOM 930 C C . PRO A 1 113 ? 2.935 13.322 9.291 1.00 93.38 113 PRO A C 1
ATOM 932 O O . PRO A 1 113 ? 3.570 14.082 8.558 1.00 93.38 113 PRO A O 1
ATOM 935 N N . LEU A 1 114 ? 1.723 12.869 8.948 1.00 94.38 114 LEU A N 1
ATOM 936 C CA . LEU A 1 114 ? 1.043 13.297 7.720 1.00 94.38 114 LEU A CA 1
ATOM 937 C C . LEU A 1 114 ? 0.147 14.524 7.917 1.00 94.38 114 LEU A C 1
ATOM 939 O O . LEU A 1 114 ? -0.363 15.065 6.934 1.00 94.38 114 LEU A O 1
ATOM 943 N N . ARG A 1 115 ? 0.004 15.037 9.145 1.00 94.69 115 ARG A N 1
ATOM 944 C CA . ARG A 1 115 ? -0.618 16.349 9.334 1.00 94.69 115 ARG A CA 1
ATOM 945 C C . ARG A 1 115 ? 0.288 17.472 8.824 1.00 94.69 115 ARG A C 1
ATOM 947 O O . ARG A 1 115 ? 1.514 17.347 8.757 1.00 94.69 115 ARG A O 1
ATOM 954 N N . LYS A 1 116 ? -0.321 18.591 8.435 1.00 91.75 116 LYS A N 1
ATOM 955 C CA . LYS A 1 116 ? 0.388 19.792 7.960 1.00 91.75 116 LYS A CA 1
ATOM 956 C C . LYS A 1 116 ? 0.996 20.613 9.096 1.00 91.75 116 LYS A C 1
ATOM 958 O O . LYS A 1 116 ? 1.927 21.369 8.850 1.00 91.75 116 LYS A O 1
ATOM 963 N N . ASP A 1 117 ? 0.482 20.447 10.310 1.00 90.38 117 ASP A N 1
ATOM 964 C CA . ASP A 1 117 ? 0.951 21.088 11.541 1.00 90.38 117 ASP A CA 1
ATOM 965 C C . ASP A 1 117 ? 1.935 20.222 12.353 1.00 90.38 117 ASP A C 1
ATOM 967 O O . ASP A 1 117 ? 2.396 20.660 13.407 1.00 90.38 117 ASP A O 1
ATOM 971 N N . ASP A 1 118 ? 2.295 19.027 11.871 1.00 89.69 118 ASP A N 1
ATOM 972 C CA . ASP A 1 118 ? 3.304 18.160 12.491 1.00 89.69 118 ASP A CA 1
ATOM 973 C C . ASP A 1 118 ? 4.673 18.387 11.827 1.00 89.69 118 ASP A C 1
ATOM 975 O O . ASP A 1 118 ? 4.865 18.111 10.638 1.00 89.69 118 ASP A O 1
ATOM 979 N N . ASP A 1 119 ? 5.614 18.952 12.589 1.00 85.38 119 ASP A N 1
ATOM 980 C CA . ASP A 1 119 ? 6.967 19.260 12.117 1.00 85.38 119 ASP A CA 1
ATOM 981 C C . ASP A 1 119 ? 7.859 18.002 12.148 1.00 85.38 119 ASP A C 1
ATOM 983 O O . ASP A 1 119 ? 8.158 17.490 13.231 1.00 85.38 119 ASP A O 1
ATOM 987 N N . PRO A 1 120 ? 8.342 17.510 10.989 1.00 78.75 120 PRO A N 1
ATOM 988 C CA . PRO A 1 120 ? 9.190 16.323 10.928 1.00 78.75 120 PRO A CA 1
ATOM 989 C C . PRO A 1 120 ? 10.612 16.548 11.469 1.00 78.75 120 PRO A C 1
ATOM 991 O O . PRO A 1 120 ? 11.363 15.583 11.598 1.00 78.75 120 PRO A O 1
ATOM 994 N N . THR A 1 121 ? 11.016 17.794 11.742 1.00 80.94 121 THR A N 1
ATOM 995 C CA . THR A 1 121 ? 12.343 18.131 12.292 1.00 80.94 121 THR A CA 1
ATOM 996 C C . THR A 1 121 ? 12.390 18.119 13.817 1.00 80.94 121 THR A C 1
ATOM 998 O O . THR A 1 121 ? 13.450 18.316 14.410 1.00 80.94 121 THR A O 1
ATOM 1001 N N . ASP A 1 122 ? 11.250 17.867 14.451 1.00 83.44 122 ASP A N 1
ATOM 1002 C CA . ASP A 1 122 ? 11.125 17.863 15.893 1.00 83.44 122 ASP A CA 1
ATOM 1003 C C . ASP A 1 122 ? 11.913 16.712 16.546 1.00 83.44 122 ASP A C 1
ATOM 1005 O O . ASP A 1 122 ? 11.804 15.543 16.167 1.00 83.44 122 ASP A O 1
ATOM 1009 N N . GLU A 1 123 ? 12.685 17.030 17.587 1.00 86.12 123 GLU A N 1
ATOM 1010 C CA . GLU A 1 123 ? 13.494 16.065 18.337 1.00 86.12 123 GLU A CA 1
ATOM 1011 C C . GLU A 1 123 ? 12.656 15.137 19.243 1.00 86.12 123 GLU A C 1
ATOM 1013 O O . GLU A 1 123 ? 13.206 14.228 19.870 1.00 86.12 123 GLU A O 1
ATOM 1018 N N . ARG A 1 124 ? 11.325 15.321 19.304 1.00 89.31 124 ARG A N 1
ATOM 1019 C CA . ARG A 1 124 ? 10.382 14.472 20.061 1.00 89.31 124 ARG A CA 1
ATOM 1020 C C . ARG A 1 124 ? 10.476 12.976 19.734 1.00 89.31 124 ARG A C 1
ATOM 1022 O O . ARG A 1 124 ? 10.186 12.161 20.611 1.00 89.31 124 ARG A O 1
ATOM 1029 N N . ASN A 1 125 ? 10.892 12.611 18.519 1.00 89.44 125 ASN A N 1
ATOM 1030 C CA . ASN A 1 125 ? 10.976 11.222 18.051 1.00 89.44 125 ASN A CA 1
ATOM 1031 C C . ASN A 1 125 ? 12.426 10.822 17.705 1.00 89.44 125 ASN A C 1
ATOM 1033 O O . ASN A 1 125 ? 12.755 10.639 16.531 1.00 89.44 125 ASN A O 1
ATOM 1037 N N . PRO A 1 126 ? 13.328 10.688 18.698 1.00 88.25 126 PRO A N 1
ATOM 1038 C CA . PRO A 1 126 ? 14.719 10.336 18.439 1.00 88.25 126 PRO A CA 1
ATOM 1039 C C . PRO A 1 126 ? 14.851 8.888 17.952 1.00 88.25 126 PRO A C 1
ATOM 1041 O O . PRO A 1 126 ? 14.017 8.031 18.255 1.00 88.25 126 PRO A O 1
ATOM 1044 N N . LEU A 1 127 ? 15.955 8.585 17.261 1.00 86.31 127 LEU A N 1
ATOM 1045 C CA . LEU A 1 127 ? 16.281 7.209 16.889 1.00 86.31 127 LEU A CA 1
ATOM 1046 C C . LEU A 1 127 ? 16.396 6.341 18.150 1.00 86.31 127 LEU A C 1
ATOM 1048 O O . LEU A 1 127 ? 17.236 6.573 19.020 1.00 86.31 127 LEU A O 1
ATOM 1052 N N . ARG A 1 128 ? 15.553 5.317 18.222 1.00 86.69 128 ARG A N 1
ATOM 1053 C CA . ARG A 1 128 ? 15.518 4.359 19.324 1.00 86.69 128 ARG A CA 1
ATOM 1054 C C . ARG A 1 128 ? 16.417 3.168 19.007 1.00 86.69 128 ARG A C 1
ATOM 1056 O O . ARG A 1 128 ? 16.315 2.583 17.931 1.00 86.69 128 ARG A O 1
ATOM 1063 N N . LEU A 1 129 ? 17.301 2.825 19.942 1.00 86.75 129 LEU A N 1
ATOM 1064 C CA . LEU A 1 129 ? 18.217 1.678 19.832 1.00 86.75 129 LEU A CA 1
ATOM 1065 C C . LEU A 1 129 ? 17.711 0.448 20.599 1.00 86.75 129 LEU A C 1
ATOM 1067 O O . LEU A 1 129 ? 18.301 -0.626 20.516 1.00 86.75 129 LEU A O 1
ATOM 1071 N N . ASP A 1 130 ? 16.640 0.618 21.364 1.00 87.44 130 ASP A N 1
ATOM 1072 C CA . ASP A 1 130 ? 15.987 -0.396 22.166 1.00 87.44 130 ASP A CA 1
ATOM 1073 C C . ASP A 1 130 ? 14.750 -0.973 21.467 1.00 87.44 130 ASP A C 1
ATOM 1075 O O . ASP A 1 130 ? 14.089 -0.339 20.630 1.00 87.44 130 ASP A O 1
ATOM 1079 N N . ASN A 1 131 ? 14.449 -2.217 21.838 1.00 83.00 131 ASN A N 1
ATOM 1080 C CA . ASN A 1 131 ? 13.270 -2.917 21.360 1.00 83.00 131 ASN A CA 1
ATOM 1081 C C . ASN A 1 131 ? 12.014 -2.300 21.969 1.00 83.00 131 ASN A C 1
ATOM 1083 O O . ASN A 1 131 ? 11.934 -2.069 23.174 1.00 83.00 131 ASN A O 1
ATOM 1087 N N . GLU A 1 132 ? 11.009 -2.107 21.129 1.00 83.19 132 GLU A N 1
ATOM 1088 C CA . GLU A 1 132 ? 9.705 -1.625 21.550 1.00 83.19 132 GLU A CA 1
ATOM 1089 C C . GLU A 1 132 ? 8.992 -2.651 22.446 1.00 83.19 132 GLU A C 1
ATOM 1091 O O . GLU A 1 132 ? 8.927 -3.848 22.136 1.00 83.19 132 GLU A O 1
ATOM 1096 N N . ALA A 1 133 ? 8.432 -2.176 23.561 1.00 81.12 133 ALA A N 1
ATOM 1097 C CA . ALA A 1 133 ? 7.571 -2.993 24.401 1.00 81.12 133 ALA A CA 1
ATOM 1098 C C . ALA A 1 133 ? 6.275 -3.310 23.648 1.00 81.12 133 ALA A C 1
ATOM 1100 O O . ALA A 1 133 ? 5.650 -2.444 23.043 1.00 81.12 133 ALA A O 1
ATOM 1101 N N . THR A 1 134 ? 5.853 -4.570 23.684 1.00 79.38 134 THR A N 1
ATOM 1102 C CA . THR A 1 134 ? 4.636 -4.958 22.976 1.00 79.38 134 THR A CA 1
ATOM 1103 C C . THR A 1 134 ? 3.411 -4.560 23.800 1.00 79.38 134 THR A C 1
ATOM 1105 O O . THR A 1 134 ? 3.288 -4.973 24.950 1.00 79.38 134 THR A O 1
ATOM 1108 N N . ILE A 1 135 ? 2.515 -3.762 23.216 1.00 80.00 135 ILE A N 1
ATOM 1109 C CA . ILE A 1 135 ? 1.278 -3.328 23.872 1.00 80.00 135 ILE A CA 1
ATOM 1110 C C . ILE A 1 135 ? 0.181 -4.381 23.671 1.00 80.00 135 ILE A C 1
ATOM 1112 O O . ILE A 1 135 ? -0.172 -4.729 22.537 1.00 80.00 135 ILE A O 1
ATOM 1116 N N . ASP A 1 136 ? -0.362 -4.870 24.787 1.00 82.50 136 ASP A N 1
ATOM 1117 C CA . ASP A 1 136 ? -1.421 -5.889 24.834 1.00 82.50 136 ASP A CA 1
ATOM 1118 C C . ASP A 1 136 ? -2.832 -5.322 25.020 1.00 82.50 136 ASP A C 1
ATOM 1120 O O . ASP A 1 136 ? -3.806 -6.079 25.030 1.00 82.50 136 ASP A O 1
ATOM 1124 N N . THR A 1 137 ? -2.956 -4.000 25.142 1.00 84.00 137 THR A N 1
ATOM 1125 C CA . THR A 1 137 ? -4.234 -3.315 25.335 1.00 84.00 137 THR A CA 1
ATOM 1126 C C . THR A 1 137 ? -4.546 -2.356 24.198 1.00 84.00 137 THR A C 1
ATOM 1128 O O . THR A 1 137 ? -3.665 -1.708 23.638 1.00 84.00 137 THR A O 1
ATOM 1131 N N . THR A 1 138 ? -5.821 -2.279 23.840 1.00 85.00 138 THR A N 1
ATOM 1132 C CA . THR A 1 138 ? -6.374 -1.308 22.897 1.00 85.00 138 THR A CA 1
ATOM 1133 C C . THR A 1 138 ? -7.469 -0.488 23.567 1.00 85.00 138 THR A C 1
ATOM 1135 O O . THR A 1 138 ? -7.967 -0.850 24.635 1.00 85.00 138 THR A O 1
ATOM 1138 N N . VAL A 1 139 ? -7.836 0.628 22.942 1.00 82.38 139 VAL A N 1
ATOM 1139 C CA . VAL A 1 139 ? -8.908 1.511 23.397 1.00 82.38 139 VAL A CA 1
ATOM 1140 C C . VAL A 1 139 ? -10.012 1.507 22.351 1.00 82.38 139 VAL A C 1
ATOM 1142 O O . VAL A 1 139 ? -9.815 1.983 21.233 1.00 82.38 139 VAL A O 1
ATOM 1145 N N . GLU A 1 140 ? -11.175 0.989 22.730 1.00 83.56 140 GLU A N 1
ATOM 1146 C CA . GLU A 1 140 ? -12.399 1.087 21.937 1.00 83.56 140 GLU A CA 1
ATOM 1147 C C . GLU A 1 140 ? -13.132 2.369 22.341 1.00 83.56 140 GLU A C 1
ATOM 1149 O O . GLU A 1 140 ? -13.396 2.598 23.525 1.00 83.56 140 GLU A O 1
ATOM 1154 N N . TRP A 1 141 ? -13.426 3.233 21.371 1.00 79.31 141 TRP A N 1
ATOM 1155 C CA . TRP A 1 141 ? -14.143 4.486 21.608 1.00 79.31 141 TRP A CA 1
ATOM 1156 C C . TRP A 1 141 ? -15.616 4.286 21.280 1.00 79.31 141 TRP A C 1
ATOM 1158 O O . TRP A 1 141 ? -15.979 4.183 20.111 1.00 79.31 141 TRP A O 1
ATOM 1168 N N . GLU A 1 142 ? -16.463 4.246 22.303 1.00 78.25 142 GLU A N 1
ATOM 1169 C CA . GLU A 1 142 ? -17.907 4.074 22.137 1.00 78.25 142 GLU A CA 1
ATOM 1170 C C . GLU A 1 142 ? -18.629 5.409 22.348 1.00 78.25 142 GLU A C 1
ATOM 1172 O O . GLU A 1 142 ? -18.306 6.182 23.262 1.00 78.25 142 GLU A O 1
ATOM 1177 N N . LEU A 1 143 ? -19.627 5.676 21.499 1.00 77.12 143 LEU A N 1
ATOM 1178 C CA . LEU A 1 143 ? -20.553 6.783 21.703 1.00 77.12 143 LEU A CA 1
ATOM 1179 C C . LEU A 1 143 ? -21.591 6.372 22.750 1.00 77.12 143 LEU A C 1
ATOM 1181 O O . LEU A 1 143 ? -22.433 5.509 22.505 1.00 77.12 143 LEU A O 1
ATOM 1185 N N . ASN A 1 144 ? -21.549 7.004 23.920 1.00 73.88 144 ASN A N 1
ATOM 1186 C CA . ASN A 1 144 ? -22.547 6.764 24.953 1.00 73.88 144 ASN A CA 1
ATOM 1187 C C . ASN A 1 144 ? -23.890 7.422 24.584 1.00 73.88 144 ASN A C 1
ATOM 1189 O O . ASN A 1 144 ? -23.916 8.417 23.853 1.00 73.88 144 ASN A O 1
ATOM 1193 N N . PRO A 1 145 ? -25.016 6.952 25.156 1.00 68.12 145 PRO A N 1
ATOM 1194 C CA . PRO A 1 145 ? -26.334 7.562 24.945 1.00 68.12 145 PRO A CA 1
ATOM 1195 C C . PRO A 1 145 ? -26.432 9.045 25.350 1.00 68.12 145 PRO A C 1
ATOM 1197 O O . PRO A 1 145 ? -27.365 9.729 24.943 1.00 68.12 145 PRO A O 1
ATOM 1200 N N . ASP A 1 146 ? -25.489 9.540 26.158 1.00 65.69 146 ASP A N 1
ATOM 1201 C CA . ASP A 1 146 ? -25.379 10.942 26.583 1.00 65.69 146 ASP A CA 1
ATOM 1202 C C . ASP A 1 146 ? -24.602 11.831 25.585 1.00 65.69 146 ASP A C 1
ATOM 1204 O O . ASP A 1 146 ? -24.446 13.029 25.821 1.00 65.69 146 ASP A O 1
ATOM 1208 N N . GLY A 1 147 ? -24.124 11.262 24.472 1.00 67.25 147 GLY A N 1
ATOM 1209 C CA . GLY A 1 147 ? -23.325 11.949 23.456 1.00 67.25 147 GLY A CA 1
ATOM 1210 C C . GLY A 1 147 ? -21.836 12.071 23.797 1.00 67.25 147 GLY A C 1
ATOM 1211 O O . GLY A 1 147 ? -21.088 12.656 23.016 1.00 67.25 147 GLY A O 1
ATOM 1212 N N . THR A 1 148 ? -21.381 11.527 24.932 1.00 76.06 148 THR A N 1
ATOM 1213 C CA . THR A 1 148 ? -19.959 11.513 25.299 1.00 76.06 148 THR A CA 1
ATOM 1214 C C . THR A 1 148 ? -19.241 10.313 24.690 1.00 76.06 148 THR A C 1
ATOM 1216 O O . THR A 1 148 ? -19.741 9.187 24.716 1.00 76.06 148 THR A O 1
ATOM 1219 N N . ILE A 1 149 ? -18.031 10.535 24.180 1.00 75.06 149 ILE A N 1
ATOM 1220 C CA . ILE A 1 149 ? -17.157 9.462 23.701 1.00 75.06 149 ILE A CA 1
ATOM 1221 C C . ILE A 1 149 ? -16.291 9.013 24.882 1.00 75.06 149 ILE A C 1
ATOM 1223 O O . ILE A 1 149 ? -15.515 9.809 25.416 1.00 75.06 149 ILE A O 1
ATOM 1227 N N . LYS A 1 150 ? -16.421 7.752 25.307 1.00 77.81 150 LYS A N 1
ATOM 1228 C CA . LYS A 1 150 ? -15.549 7.166 26.341 1.00 77.81 150 LYS A CA 1
ATOM 1229 C C . LYS A 1 150 ? -14.713 6.047 25.743 1.00 77.81 150 LYS A C 1
ATOM 1231 O O . LYS A 1 150 ? -15.228 5.202 25.020 1.00 77.81 150 LYS A O 1
ATOM 1236 N N . GLY A 1 151 ? -13.426 6.057 26.075 1.00 78.31 151 GLY A N 1
ATOM 1237 C CA . GLY A 1 151 ? -12.513 4.967 25.762 1.00 78.31 151 GLY A CA 1
ATOM 1238 C C . GLY A 1 151 ? -12.664 3.842 26.780 1.00 78.31 151 GLY A C 1
ATOM 1239 O O . GLY A 1 151 ? -12.588 4.084 27.987 1.00 78.31 151 GLY A O 1
ATOM 1240 N N . LYS A 1 152 ? -12.864 2.619 26.302 1.00 82.38 152 LYS A N 1
ATOM 1241 C CA . LYS A 1 152 ? -12.836 1.401 27.108 1.00 82.38 152 LYS A CA 1
ATOM 1242 C C . LYS A 1 152 ? -11.572 0.622 26.771 1.00 82.38 152 LYS A C 1
ATOM 1244 O O . LYS A 1 152 ? -11.347 0.270 25.617 1.00 82.38 152 LYS A O 1
ATOM 1249 N N . GLU A 1 153 ? -10.748 0.365 27.782 1.00 85.25 153 GLU A N 1
ATOM 1250 C CA . GLU A 1 153 ? -9.546 -0.447 27.608 1.00 85.25 153 GLU A CA 1
ATOM 1251 C C . GLU A 1 153 ? -9.923 -1.925 27.459 1.00 85.25 153 GLU A C 1
ATOM 1253 O O . GLU A 1 153 ? -10.718 -2.469 28.235 1.00 85.25 153 GLU A O 1
ATOM 1258 N N . LYS A 1 154 ? -9.347 -2.576 26.450 1.00 85.88 154 LYS A N 1
ATOM 1259 C CA . LYS A 1 154 ? -9.590 -3.976 26.118 1.00 85.88 154 LYS A CA 1
ATOM 1260 C C . LYS A 1 154 ? -8.272 -4.688 25.870 1.00 85.88 154 LYS A C 1
ATOM 1262 O O . LYS A 1 154 ? -7.411 -4.185 25.156 1.00 85.88 154 LYS A O 1
ATOM 1267 N N . PHE A 1 155 ? -8.127 -5.878 26.441 1.00 86.56 155 PHE A N 1
ATOM 1268 C CA . PHE A 1 155 ? -6.989 -6.749 26.164 1.00 86.56 155 PHE A CA 1
ATOM 1269 C C . PHE A 1 155 ? -7.185 -7.458 24.822 1.00 86.56 155 PHE A C 1
ATOM 1271 O O . PHE A 1 155 ? -8.278 -7.938 24.522 1.00 86.56 155 PHE A O 1
ATOM 1278 N N . ILE A 1 156 ? -6.126 -7.524 24.019 1.00 86.19 156 ILE A N 1
ATOM 1279 C CA . ILE A 1 156 ? -6.147 -8.160 22.691 1.00 86.19 156 ILE A CA 1
ATOM 1280 C C . ILE A 1 156 ? -6.241 -9.680 22.841 1.00 86.19 156 ILE A C 1
ATOM 1282 O O . ILE A 1 156 ? -7.090 -10.344 22.234 1.00 86.19 156 ILE A O 1
ATOM 1286 N N . PHE A 1 157 ? -5.367 -10.208 23.693 1.00 88.06 157 PHE A N 1
ATOM 1287 C CA . PHE A 1 157 ? -5.295 -11.613 24.049 1.00 88.06 157 PHE A CA 1
ATOM 1288 C C . PHE A 1 157 ? -5.742 -11.787 25.497 1.00 88.06 157 PHE A C 1
ATOM 1290 O O . PHE A 1 157 ? -5.397 -10.991 26.374 1.00 88.06 157 PHE A O 1
ATOM 1297 N N . GLU A 1 158 ? -6.530 -12.823 25.747 1.00 87.38 158 GLU A N 1
ATOM 1298 C CA . GLU A 1 158 ? -6.893 -13.217 27.103 1.00 87.38 158 GLU A CA 1
ATOM 1299 C C . GLU A 1 158 ? -5.694 -13.888 27.796 1.00 87.38 158 GLU A C 1
ATOM 1301 O O . GLU A 1 158 ? -4.775 -14.382 27.145 1.00 87.38 158 GLU A O 1
ATOM 1306 N N . LYS A 1 159 ? -5.680 -13.908 29.136 1.00 83.69 159 LYS A N 1
ATOM 1307 C CA . LYS A 1 159 ? -4.519 -14.389 29.915 1.00 83.69 159 LYS A CA 1
ATOM 1308 C C . LYS A 1 159 ? -4.158 -15.856 29.664 1.00 83.69 159 LYS A C 1
ATOM 1310 O O . LYS A 1 159 ? -3.000 -16.219 29.841 1.00 83.69 159 LYS A O 1
ATOM 1315 N N . ASP A 1 160 ? -5.140 -16.660 29.273 1.00 88.00 160 ASP A N 1
ATOM 1316 C CA . ASP A 1 160 ? -4.986 -18.101 29.071 1.00 88.00 160 ASP A CA 1
ATOM 1317 C C . ASP A 1 160 ? -4.728 -18.464 27.594 1.00 88.00 160 ASP A C 1
ATOM 1319 O O . ASP A 1 160 ? -4.607 -19.641 27.257 1.00 88.00 160 ASP A O 1
ATOM 1323 N N . GLU A 1 161 ? -4.634 -17.472 26.696 1.00 90.44 161 GLU A N 1
ATOM 1324 C CA . GLU A 1 161 ? -4.338 -17.712 25.283 1.00 90.44 161 GLU A CA 1
ATOM 1325 C C . GLU A 1 161 ? -2.861 -18.061 25.063 1.00 90.44 161 GLU A C 1
ATOM 1327 O O . GLU A 1 161 ? -1.948 -17.407 25.575 1.00 90.44 161 GLU A O 1
ATOM 1332 N N . TYR A 1 162 ? -2.612 -19.084 24.243 1.00 92.38 162 TYR A N 1
ATOM 1333 C CA . TYR A 1 162 ? -1.261 -19.475 23.860 1.00 92.38 162 TYR A CA 1
ATOM 1334 C C . TYR A 1 162 ? -0.803 -18.681 22.634 1.00 92.38 162 TYR A C 1
ATOM 1336 O O . TYR A 1 162 ? -1.309 -18.875 21.528 1.00 92.38 162 TYR A O 1
ATOM 1344 N N . ILE A 1 163 ? 0.161 -17.779 22.836 1.00 92.75 163 ILE A N 1
ATOM 1345 C CA . ILE A 1 163 ? 0.606 -16.818 21.821 1.00 92.75 163 ILE A CA 1
ATOM 1346 C C . ILE A 1 163 ? 2.005 -17.183 21.322 1.00 92.75 163 ILE A C 1
ATOM 1348 O O . ILE A 1 163 ? 2.953 -17.278 22.105 1.00 92.75 163 ILE A O 1
ATOM 1352 N N . ILE A 1 164 ? 2.157 -17.300 20.003 1.00 93.25 164 ILE A N 1
ATOM 1353 C CA . ILE A 1 164 ? 3.452 -17.443 19.329 1.00 93.25 164 ILE A CA 1
ATOM 1354 C C . ILE A 1 164 ? 3.760 -16.174 18.530 1.00 93.25 164 ILE A C 1
ATOM 1356 O O . ILE A 1 164 ? 2.918 -15.666 17.789 1.00 93.25 164 ILE A O 1
ATOM 1360 N N . ASN A 1 165 ? 4.995 -15.680 18.649 1.00 91.56 165 ASN A N 1
ATOM 1361 C CA . ASN A 1 165 ? 5.525 -14.648 17.759 1.00 91.56 165 ASN A CA 1
ATOM 1362 C C . ASN A 1 165 ? 6.188 -15.305 16.540 1.00 91.56 165 ASN A C 1
ATOM 1364 O O . ASN A 1 165 ? 7.108 -16.106 16.699 1.00 91.56 165 ASN A O 1
ATOM 1368 N N . ILE A 1 166 ? 5.758 -14.928 15.338 1.00 92.44 166 ILE A N 1
ATOM 1369 C CA . ILE A 1 166 ? 6.384 -15.310 14.067 1.00 92.44 166 ILE A CA 1
ATOM 1370 C C . ILE A 1 166 ? 6.945 -14.035 13.436 1.00 92.44 166 ILE A C 1
ATOM 1372 O O . ILE A 1 166 ? 6.206 -13.077 13.223 1.00 92.44 166 ILE A O 1
ATOM 1376 N N . GLY A 1 167 ? 8.247 -14.007 13.152 1.00 89.50 167 GLY A N 1
ATOM 1377 C CA . GLY A 1 167 ? 8.946 -12.803 12.689 1.00 89.50 167 GLY A CA 1
ATOM 1378 C C . GLY A 1 167 ? 9.476 -11.925 13.839 1.00 89.50 167 GLY A C 1
ATOM 1379 O O . GLY A 1 167 ? 9.436 -12.335 14.999 1.00 89.50 167 GLY A O 1
ATOM 1380 N N . PRO A 1 168 ? 10.023 -10.727 13.552 1.00 86.75 168 PRO A N 1
ATOM 1381 C CA . PRO A 1 168 ? 10.084 -10.075 12.239 1.00 86.75 168 PRO A CA 1
ATOM 1382 C C . PRO A 1 168 ? 11.067 -10.733 11.260 1.00 86.75 168 PRO A C 1
ATOM 1384 O O . PRO A 1 168 ? 10.964 -10.532 10.055 1.00 86.75 168 PRO A O 1
ATOM 1387 N N . GLN A 1 169 ? 12.001 -11.537 11.774 1.00 88.31 169 GLN A N 1
ATOM 1388 C CA . GLN A 1 169 ? 12.935 -12.327 10.980 1.00 88.31 169 GLN A CA 1
ATOM 1389 C C . GLN A 1 169 ? 12.448 -13.777 10.915 1.00 88.31 169 GLN A C 1
ATOM 1391 O O . GLN A 1 169 ? 12.665 -14.557 11.841 1.00 88.31 169 GLN A O 1
ATOM 1396 N N . HIS A 1 170 ? 11.775 -14.143 9.828 1.00 89.25 170 HIS A N 1
ATOM 1397 C CA . HIS A 1 170 ? 11.385 -15.524 9.563 1.00 89.25 170 HIS A CA 1
ATOM 1398 C C . HIS A 1 170 ? 11.392 -15.782 8.045 1.00 89.25 170 HIS A C 1
ATOM 1400 O O . HIS A 1 170 ? 10.939 -14.922 7.296 1.00 89.25 170 HIS A O 1
ATOM 1406 N N . PRO A 1 171 ? 11.876 -16.936 7.546 1.00 84.88 171 PRO A N 1
ATOM 1407 C CA . PRO A 1 171 ? 11.956 -17.181 6.101 1.00 84.88 171 PRO A CA 1
ATOM 1408 C C . PRO A 1 171 ? 10.618 -17.015 5.365 1.00 84.88 171 PRO A C 1
ATOM 1410 O O . PRO A 1 171 ? 10.580 -16.449 4.281 1.00 84.88 171 PRO A O 1
ATOM 14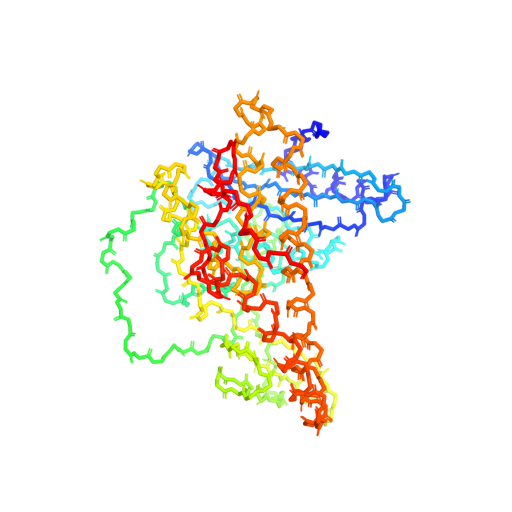13 N N . ALA A 1 172 ? 9.518 -17.436 5.995 1.00 84.38 172 ALA A N 1
ATOM 1414 C CA . ALA A 1 172 ? 8.177 -17.383 5.407 1.00 84.38 172 ALA A CA 1
ATOM 1415 C C . ALA A 1 172 ? 7.511 -15.989 5.419 1.00 84.38 172 ALA A C 1
ATOM 1417 O O . ALA A 1 172 ? 6.388 -15.858 4.945 1.00 84.38 172 ALA A O 1
ATOM 1418 N N . THR A 1 173 ? 8.140 -14.948 5.986 1.00 86.25 173 THR A N 1
ATOM 1419 C CA . THR A 1 173 ? 7.542 -13.595 6.020 1.00 86.25 173 THR A CA 1
ATOM 1420 C C . THR A 1 173 ? 7.911 -12.734 4.810 1.00 86.25 173 THR A C 1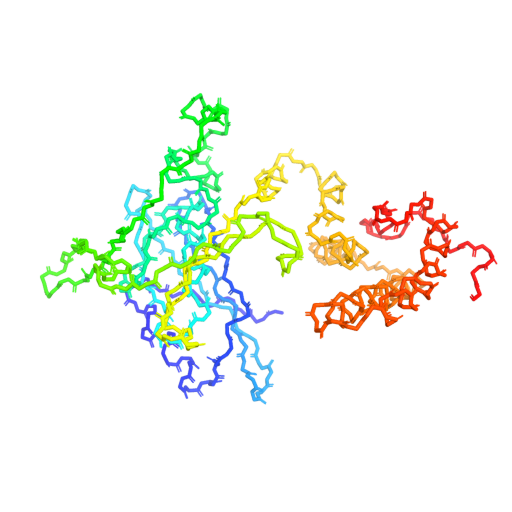
ATOM 1422 O O . THR A 1 173 ? 7.424 -11.611 4.729 1.00 86.25 173 THR A O 1
ATOM 1425 N N . HIS A 1 174 ? 8.759 -13.232 3.891 1.00 86.44 174 HIS A N 1
ATOM 1426 C CA . HIS A 1 174 ? 9.178 -12.562 2.640 1.00 86.44 174 HIS A CA 1
ATOM 1427 C C . HIS A 1 174 ? 9.441 -11.060 2.789 1.00 86.44 174 HIS A C 1
ATOM 1429 O O . HIS A 1 174 ? 8.933 -10.223 2.047 1.00 86.44 174 HIS A O 1
ATOM 1435 N N . GLY A 1 175 ? 10.240 -10.719 3.796 1.00 86.06 175 GLY A N 1
ATOM 1436 C CA . GLY A 1 175 ? 10.432 -9.351 4.249 1.00 86.06 175 GLY A CA 1
ATOM 1437 C C . GLY A 1 175 ? 10.362 -9.283 5.766 1.00 86.06 175 GLY A C 1
ATOM 1438 O O . GLY A 1 175 ? 10.633 -10.267 6.459 1.00 86.06 175 GLY A O 1
ATOM 1439 N N . VAL A 1 176 ? 10.012 -8.107 6.277 1.00 89.38 176 VAL A N 1
ATOM 1440 C CA . VAL A 1 176 ? 9.994 -7.830 7.713 1.00 89.38 176 VAL A CA 1
ATOM 1441 C C . VAL A 1 176 ? 8.552 -7.634 8.158 1.00 89.38 176 VAL A C 1
ATOM 1443 O O . VAL A 1 176 ? 7.959 -6.581 7.935 1.00 89.38 176 VAL A O 1
ATOM 1446 N N . LEU A 1 177 ? 7.989 -8.673 8.767 1.00 89.88 177 LEU A N 1
ATOM 1447 C CA . LEU A 1 177 ? 6.612 -8.692 9.245 1.00 89.88 177 LEU A CA 1
ATOM 1448 C C . LEU A 1 177 ? 6.547 -9.531 10.514 1.00 89.88 177 LEU A C 1
ATOM 1450 O O . LEU A 1 177 ? 7.131 -10.614 10.566 1.00 89.88 177 LEU A O 1
ATOM 1454 N N . ARG A 1 178 ? 5.858 -9.035 11.542 1.00 91.75 178 ARG A N 1
ATOM 1455 C CA . ARG A 1 178 ? 5.711 -9.743 12.815 1.00 91.75 178 ARG A CA 1
ATOM 1456 C C . ARG A 1 178 ? 4.247 -10.088 13.047 1.00 91.75 178 ARG A C 1
ATOM 1458 O O . ARG A 1 178 ? 3.392 -9.211 13.104 1.00 91.75 178 ARG A O 1
ATOM 1465 N N . PHE A 1 179 ? 3.980 -11.368 13.251 1.00 92.81 179 PHE A N 1
ATOM 1466 C CA . PHE A 1 179 ? 2.674 -11.894 13.610 1.00 92.81 179 PHE A CA 1
ATOM 1467 C C . PHE A 1 179 ? 2.677 -12.356 15.060 1.00 92.81 179 PHE A C 1
ATOM 1469 O O . PHE A 1 179 ? 3.516 -13.169 15.454 1.00 92.81 179 PHE A O 1
ATOM 1476 N N . ARG A 1 180 ? 1.713 -11.887 15.849 1.00 92.69 180 ARG A N 1
ATOM 1477 C CA . ARG A 1 180 ? 1.384 -12.479 17.147 1.00 92.69 180 ARG A CA 1
ATOM 1478 C C . ARG A 1 180 ? 0.155 -13.344 16.951 1.00 92.69 180 ARG A C 1
ATOM 1480 O O . ARG A 1 180 ? -0.938 -12.837 16.710 1.00 92.69 180 ARG A O 1
ATOM 1487 N N . THR A 1 181 ? 0.362 -14.650 16.988 1.00 94.44 181 THR A N 1
ATOM 1488 C CA . THR A 1 181 ? -0.658 -15.630 16.618 1.00 94.44 181 THR A CA 1
ATOM 1489 C C . THR A 1 181 ? -1.110 -16.361 17.867 1.00 94.44 181 THR A C 1
ATOM 1491 O O . THR A 1 181 ? -0.298 -17.013 18.521 1.00 94.44 181 THR A O 1
ATOM 1494 N N . SER A 1 182 ? -2.394 -16.244 18.194 1.00 95.31 182 SER A N 1
ATOM 1495 C CA . SER A 1 182 ? -3.040 -17.037 19.239 1.00 95.31 182 SER A CA 1
ATOM 1496 C C . SER A 1 182 ? -3.509 -18.360 18.649 1.00 95.31 182 SER A C 1
ATOM 1498 O O . SER A 1 182 ? -4.182 -18.375 17.610 1.00 95.31 182 SER A O 1
ATOM 1500 N N . LEU A 1 183 ? -3.132 -19.463 19.291 1.00 94.19 183 LEU A N 1
ATOM 1501 C CA . LEU A 1 183 ? -3.383 -20.819 18.816 1.00 94.19 183 LEU A CA 1
ATOM 1502 C C . LEU A 1 183 ? -4.243 -21.604 19.805 1.00 94.19 183 LEU A C 1
ATOM 1504 O O . LEU A 1 183 ? -3.999 -21.603 21.010 1.00 94.19 183 LEU A O 1
ATOM 1508 N N . GLU A 1 184 ? -5.196 -22.352 19.261 1.00 93.38 184 GLU A N 1
ATOM 1509 C CA . GLU A 1 184 ? -5.928 -23.407 19.954 1.00 93.38 184 GLU A CA 1
ATOM 1510 C C . GLU A 1 184 ? -5.545 -24.747 19.310 1.00 93.38 184 GLU A C 1
ATOM 1512 O O . GLU A 1 184 ? -6.080 -25.151 18.273 1.00 93.38 184 GLU A O 1
ATOM 1517 N N . GLY A 1 185 ? -4.528 -25.403 19.877 1.00 91.94 185 GLY A N 1
ATOM 1518 C CA . GLY A 1 185 ? -3.881 -26.550 19.237 1.00 91.94 185 GLY A CA 1
ATOM 1519 C C . GLY A 1 185 ? -3.217 -26.140 17.918 1.00 91.94 185 GLY A C 1
ATOM 1520 O O . GLY A 1 185 ? -2.251 -25.383 17.923 1.00 91.94 185 GLY A O 1
ATOM 1521 N N . GLU A 1 186 ? -3.747 -26.631 16.795 1.00 94.25 186 GLU A N 1
ATOM 1522 C CA . GLU A 1 186 ? -3.284 -26.301 15.434 1.00 94.25 186 GLU A CA 1
ATOM 1523 C C . GLU A 1 186 ? -4.140 -25.217 14.750 1.00 94.25 186 GLU A C 1
ATOM 1525 O O . GLU A 1 186 ? -3.825 -24.781 13.643 1.00 94.25 186 GLU A O 1
ATOM 1530 N N . THR A 1 187 ? -5.231 -24.771 15.384 1.00 94.75 187 THR A N 1
ATOM 1531 C CA . THR A 1 187 ? -6.148 -23.781 14.798 1.00 94.75 187 THR A CA 1
ATOM 1532 C C . THR A 1 187 ? -5.765 -22.370 15.228 1.00 94.75 187 THR A C 1
ATOM 1534 O O . THR A 1 187 ? -5.621 -22.086 16.417 1.00 94.75 187 THR A O 1
ATOM 1537 N N . ILE A 1 188 ? -5.645 -21.456 14.263 1.00 95.00 188 ILE A N 1
ATOM 1538 C CA . ILE A 1 188 ? -5.426 -20.032 14.538 1.00 95.00 188 ILE A CA 1
ATOM 1539 C C . ILE A 1 188 ? -6.725 -19.423 15.069 1.00 95.00 188 ILE A C 1
ATOM 1541 O O . ILE A 1 188 ? -7.746 -19.432 14.381 1.00 95.00 188 ILE A O 1
ATOM 1545 N N . ARG A 1 189 ? -6.681 -18.870 16.286 1.00 93.31 189 ARG A N 1
ATOM 1546 C CA . ARG A 1 189 ? -7.832 -18.228 16.935 1.00 93.31 189 ARG A CA 1
ATOM 1547 C C . ARG A 1 189 ? -7.868 -16.722 16.694 1.00 93.31 189 ARG A C 1
ATOM 1549 O O . ARG A 1 189 ? -8.924 -16.182 16.371 1.00 93.31 189 ARG A O 1
ATOM 1556 N N . LYS A 1 190 ? -6.726 -16.050 16.862 1.00 92.19 190 LYS A N 1
ATOM 1557 C CA . LYS A 1 190 ? -6.552 -14.604 16.643 1.00 92.19 190 LYS A CA 1
ATOM 1558 C C . LYS A 1 190 ? -5.183 -14.331 16.032 1.00 92.19 190 LYS A C 1
ATOM 1560 O O . LYS A 1 190 ? -4.212 -15.023 16.339 1.00 92.19 190 LYS A O 1
ATOM 1565 N N . LEU A 1 191 ? -5.111 -13.291 15.209 1.00 91.75 191 LEU A N 1
ATOM 1566 C CA . LEU A 1 191 ? -3.880 -12.814 14.595 1.00 91.75 191 LEU A CA 1
ATOM 1567 C C . LEU A 1 191 ? -3.765 -11.310 14.834 1.00 91.75 191 LEU A C 1
ATOM 1569 O O . LEU A 1 191 ? -4.640 -10.556 14.419 1.00 91.75 191 LEU A O 1
ATOM 1573 N N . ASP A 1 192 ? -2.687 -10.883 15.484 1.00 91.25 192 ASP A N 1
ATOM 1574 C CA . ASP A 1 192 ? -2.317 -9.472 15.589 1.00 91.25 192 ASP A CA 1
ATOM 1575 C C . ASP A 1 192 ? -1.065 -9.219 14.746 1.00 91.25 192 ASP A C 1
ATOM 1577 O O . ASP A 1 192 ? -0.001 -9.798 14.990 1.00 91.25 192 ASP A O 1
ATOM 1581 N N . VAL A 1 193 ? -1.210 -8.378 13.723 1.00 90.44 193 VAL A N 1
ATOM 1582 C CA . VAL A 1 193 ? -0.166 -8.091 12.735 1.00 90.44 193 VAL A CA 1
ATOM 1583 C C . VAL A 1 193 ? 0.526 -6.781 13.096 1.00 90.44 193 VAL A C 1
ATOM 1585 O O . VAL A 1 193 ? -0.119 -5.743 13.223 1.00 90.44 193 VAL A O 1
ATOM 1588 N N . HIS A 1 194 ? 1.847 -6.832 13.246 1.00 89.12 194 HIS A N 1
ATOM 1589 C CA . HIS A 1 194 ? 2.700 -5.668 13.482 1.00 89.12 194 HIS A CA 1
ATOM 1590 C C . HIS A 1 194 ? 3.348 -5.261 12.162 1.00 89.12 194 HIS A C 1
ATOM 1592 O O . HIS A 1 194 ? 4.214 -5.972 11.640 1.00 89.12 194 HIS A O 1
ATOM 1598 N N . CYS A 1 195 ? 2.902 -4.125 11.632 1.00 90.12 195 CYS A N 1
ATOM 1599 C CA . CYS A 1 195 ? 3.399 -3.524 10.400 1.00 90.12 195 CYS A CA 1
ATOM 1600 C C . CYS A 1 195 ? 4.451 -2.444 10.712 1.00 90.12 195 CYS A C 1
ATOM 1602 O O . CYS A 1 195 ? 4.845 -2.246 11.856 1.00 90.12 195 CYS A O 1
ATOM 1604 N N . GLY A 1 196 ? 4.953 -1.759 9.680 1.00 89.31 196 GLY A N 1
ATOM 1605 C CA . GLY A 1 196 ? 5.754 -0.542 9.875 1.00 89.31 196 GLY A CA 1
ATOM 1606 C C . GLY A 1 196 ? 7.270 -0.695 9.852 1.00 89.31 196 GLY A C 1
ATOM 1607 O O . GLY A 1 196 ? 7.961 0.299 9.666 1.00 89.31 196 GLY A O 1
ATOM 1608 N N . TYR A 1 197 ? 7.814 -1.915 9.906 1.00 89.38 197 TYR A N 1
ATOM 1609 C CA . TYR A 1 197 ? 9.271 -2.135 9.887 1.00 89.38 197 TYR A CA 1
ATOM 1610 C C . TYR A 1 197 ? 9.999 -1.549 8.662 1.00 89.38 197 TYR A C 1
ATOM 1612 O O . TYR A 1 197 ? 11.188 -1.250 8.739 1.00 89.38 197 TYR A O 1
ATOM 1620 N N . ILE A 1 198 ? 9.301 -1.403 7.529 1.00 90.44 198 ILE A N 1
ATOM 1621 C CA . ILE A 1 198 ? 9.828 -0.832 6.273 1.00 90.44 198 ILE A CA 1
ATOM 1622 C C . ILE A 1 198 ? 9.131 0.506 5.946 1.00 90.44 198 ILE A C 1
ATOM 1624 O O . ILE A 1 198 ? 9.294 1.062 4.859 1.00 90.44 198 ILE A O 1
ATOM 1628 N N . HIS A 1 199 ? 8.354 1.071 6.876 1.00 90.94 199 HIS A N 1
ATOM 1629 C CA . HIS A 1 199 ? 7.750 2.380 6.661 1.00 90.94 199 HIS A CA 1
ATOM 1630 C C . HIS A 1 199 ? 8.847 3.456 6.618 1.00 90.94 199 HIS A C 1
ATOM 1632 O O . HIS A 1 199 ? 9.647 3.595 7.538 1.00 90.94 199 HIS A O 1
ATOM 1638 N N . ARG A 1 200 ? 8.903 4.207 5.511 1.00 88.81 200 ARG A N 1
ATOM 1639 C CA . ARG A 1 200 ? 9.949 5.210 5.229 1.00 88.81 200 ARG A CA 1
ATOM 1640 C C . ARG A 1 200 ? 9.407 6.635 5.084 1.00 88.81 200 ARG A C 1
ATOM 1642 O O . ARG A 1 200 ? 10.160 7.515 4.683 1.00 88.81 200 ARG A O 1
ATOM 1649 N N . GLY A 1 201 ? 8.111 6.857 5.327 1.00 89.75 201 GLY A N 1
ATOM 1650 C CA . GLY A 1 201 ? 7.489 8.177 5.178 1.00 89.75 201 GLY A CA 1
ATOM 1651 C C . GLY A 1 201 ? 7.575 8.755 3.759 1.00 89.75 201 GLY A C 1
ATOM 1652 O O . GLY A 1 201 ? 7.708 9.965 3.601 1.00 89.75 201 GLY A O 1
ATOM 1653 N N . ILE A 1 202 ? 7.535 7.907 2.718 1.00 92.00 202 ILE A N 1
ATOM 1654 C CA . ILE A 1 202 ? 7.696 8.334 1.312 1.00 92.00 202 ILE A CA 1
ATOM 1655 C C . ILE A 1 202 ? 6.647 9.383 0.919 1.00 92.00 202 ILE A C 1
ATOM 1657 O O . ILE A 1 202 ? 6.974 10.337 0.218 1.00 92.00 202 ILE A O 1
ATOM 1661 N N . GLU A 1 203 ? 5.415 9.242 1.402 1.00 91.31 203 GLU A N 1
ATOM 1662 C CA . GLU A 1 203 ? 4.334 10.204 1.166 1.00 91.31 203 GLU A CA 1
ATOM 1663 C C . GLU A 1 203 ? 4.677 11.596 1.693 1.00 91.31 203 GLU A C 1
ATOM 1665 O O . GLU A 1 203 ? 4.600 12.568 0.944 1.00 91.31 203 GLU A O 1
ATOM 1670 N N . LYS A 1 204 ? 5.159 11.686 2.940 1.00 90.50 204 LYS A N 1
ATOM 1671 C CA . LYS A 1 204 ? 5.579 12.958 3.537 1.00 90.50 204 LYS A CA 1
ATOM 1672 C C . LYS A 1 204 ? 6.770 13.565 2.800 1.00 90.50 204 LYS A C 1
ATOM 1674 O O . LYS A 1 204 ? 6.792 14.767 2.550 1.00 90.50 204 LYS A O 1
ATOM 1679 N N . LEU A 1 205 ? 7.744 12.738 2.410 1.00 90.88 205 LEU A N 1
ATOM 1680 C CA . LEU A 1 205 ? 8.899 13.186 1.626 1.00 90.88 205 LEU A CA 1
ATOM 1681 C C . LEU A 1 205 ? 8.465 13.790 0.285 1.00 90.88 205 LEU A C 1
ATOM 1683 O O . LEU A 1 205 ? 8.973 14.845 -0.098 1.00 90.88 205 LEU A O 1
ATOM 1687 N N . ASN A 1 206 ? 7.494 13.171 -0.391 1.00 92.06 206 ASN A N 1
ATOM 1688 C CA . ASN A 1 206 ? 6.975 13.648 -1.670 1.00 92.06 206 ASN A CA 1
ATOM 1689 C C . ASN A 1 206 ? 6.343 15.049 -1.590 1.00 92.06 206 ASN A C 1
ATOM 1691 O O . ASN A 1 206 ? 6.366 15.749 -2.597 1.00 92.06 206 ASN A O 1
ATOM 1695 N N . GLU A 1 207 ? 5.853 15.500 -0.427 1.00 90.44 207 GLU A N 1
ATOM 1696 C CA . GLU A 1 207 ? 5.307 16.862 -0.260 1.00 90.44 207 GLU A CA 1
ATOM 1697 C C . GLU A 1 207 ? 6.357 17.961 -0.491 1.00 90.44 207 GLU A C 1
ATOM 1699 O O . GLU A 1 207 ? 6.026 19.061 -0.930 1.00 90.44 207 GLU A O 1
ATOM 1704 N N . SER A 1 208 ? 7.626 17.666 -0.194 1.00 90.69 208 SER A N 1
ATOM 1705 C CA . SER A 1 208 ? 8.750 18.603 -0.336 1.00 90.69 208 SER A CA 1
ATOM 1706 C C . SER A 1 208 ? 9.446 18.532 -1.700 1.00 90.69 208 SER A C 1
ATOM 1708 O O . SER A 1 208 ? 10.259 19.396 -2.034 1.00 90.69 208 SER A O 1
ATOM 1710 N N . LEU A 1 209 ? 9.154 17.490 -2.482 1.00 93.38 209 LEU A N 1
ATOM 1711 C CA . LEU A 1 209 ? 9.822 17.195 -3.743 1.00 93.38 209 LEU A CA 1
ATOM 1712 C C . LEU A 1 209 ? 9.027 17.729 -4.935 1.00 93.38 209 LEU A C 1
ATOM 1714 O O . LEU A 1 209 ? 7.801 17.783 -4.943 1.00 93.38 209 LEU A O 1
ATOM 1718 N N . THR A 1 210 ? 9.743 18.077 -6.001 1.00 94.62 210 THR A N 1
ATOM 1719 C CA . THR A 1 210 ? 9.109 18.378 -7.291 1.00 94.62 210 THR A CA 1
ATOM 1720 C C . THR A 1 210 ? 8.598 17.098 -7.959 1.00 94.62 210 THR A C 1
ATOM 1722 O O . THR A 1 210 ? 9.168 16.025 -7.770 1.00 94.62 210 THR A O 1
ATOM 1725 N N . TYR A 1 211 ? 7.567 17.199 -8.805 1.00 92.62 211 TYR A N 1
ATOM 1726 C CA . TYR A 1 211 ? 6.972 16.037 -9.485 1.00 92.62 211 TYR A CA 1
ATOM 1727 C C . TYR A 1 211 ? 7.977 15.112 -10.203 1.00 92.62 211 TYR A C 1
ATOM 1729 O O . TYR A 1 211 ? 7.836 13.900 -10.095 1.00 92.62 211 TYR A O 1
ATOM 1737 N N . PRO A 1 212 ? 9.022 15.596 -10.905 1.00 92.19 212 PRO A N 1
ATOM 1738 C CA . PRO A 1 212 ? 10.021 14.690 -11.477 1.00 92.19 212 PRO A CA 1
ATOM 1739 C C . PRO A 1 212 ? 10.894 13.986 -10.426 1.00 92.19 212 PRO A C 1
ATOM 1741 O O . PRO A 1 212 ? 11.349 12.868 -10.660 1.00 92.19 212 PRO A O 1
ATOM 1744 N N . GLN A 1 213 ? 11.139 14.622 -9.275 1.00 92.50 213 GLN A N 1
ATOM 1745 C CA . GLN A 1 213 ? 11.928 14.040 -8.184 1.00 92.50 213 GLN A CA 1
ATOM 1746 C C . GLN A 1 213 ? 11.161 12.933 -7.452 1.00 92.50 213 GLN A C 1
ATOM 1748 O O . GLN A 1 213 ? 11.779 11.945 -7.056 1.00 92.50 213 GLN A O 1
ATOM 1753 N N . THR A 1 214 ? 9.834 13.053 -7.311 1.00 91.81 214 THR A N 1
ATOM 1754 C CA . THR A 1 214 ? 9.008 12.024 -6.650 1.00 91.81 214 THR A CA 1
ATOM 1755 C C . THR A 1 214 ? 9.073 10.679 -7.376 1.00 91.81 214 THR A C 1
ATOM 1757 O O . THR A 1 214 ? 9.080 9.633 -6.726 1.00 91.81 214 THR A O 1
ATOM 1760 N N . LEU A 1 215 ? 9.244 10.686 -8.707 1.00 91.19 215 LEU A N 1
ATOM 1761 C CA . LEU A 1 215 ? 9.349 9.464 -9.512 1.00 91.19 215 LEU A CA 1
ATOM 1762 C C . LEU A 1 215 ? 10.495 8.537 -9.064 1.00 91.19 215 LEU A C 1
ATOM 1764 O O . LEU A 1 215 ? 10.414 7.322 -9.248 1.00 91.19 215 LEU A O 1
ATOM 1768 N N . ALA A 1 216 ? 11.569 9.085 -8.483 1.00 86.50 216 ALA A N 1
ATOM 1769 C CA . ALA A 1 216 ? 12.703 8.296 -7.992 1.00 86.50 216 ALA A CA 1
ATOM 1770 C C . ALA A 1 216 ? 12.358 7.450 -6.751 1.00 86.50 216 ALA A C 1
ATOM 1772 O O . ALA A 1 216 ? 13.062 6.483 -6.439 1.00 86.50 216 ALA A O 1
ATOM 1773 N N . LEU A 1 217 ? 11.296 7.816 -6.027 1.00 90.25 217 LEU A N 1
ATOM 1774 C CA . LEU A 1 217 ? 10.814 7.089 -4.853 1.00 90.25 217 LEU A CA 1
ATOM 1775 C C . LEU A 1 217 ? 9.756 6.043 -5.220 1.00 90.25 217 LEU A C 1
ATOM 1777 O O . LEU A 1 217 ? 9.674 5.012 -4.555 1.00 90.25 217 LEU A O 1
ATOM 1781 N N . THR A 1 218 ? 8.994 6.266 -6.292 1.00 88.19 218 THR A N 1
ATOM 1782 C CA . THR A 1 218 ? 7.877 5.401 -6.704 1.00 88.19 218 THR A CA 1
ATOM 1783 C C . THR A 1 218 ? 8.320 4.002 -7.133 1.00 88.19 218 THR A C 1
ATOM 1785 O O . THR A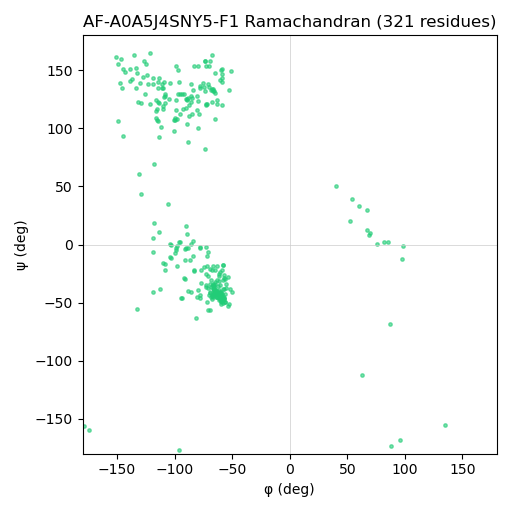 1 218 ? 7.666 3.031 -6.766 1.00 88.19 218 THR A O 1
ATOM 1788 N N . ASP A 1 219 ? 9.478 3.872 -7.796 1.00 86.56 219 ASP A N 1
ATOM 1789 C CA . ASP A 1 219 ? 10.084 2.573 -8.163 1.00 86.56 219 ASP A CA 1
ATOM 1790 C C . ASP A 1 219 ? 10.359 1.672 -6.943 1.00 86.56 219 ASP A C 1
ATOM 1792 O O . ASP A 1 219 ? 10.602 0.476 -7.080 1.00 86.56 219 ASP A O 1
ATOM 1796 N N . ARG A 1 220 ? 10.387 2.254 -5.737 1.00 88.88 220 ARG A N 1
ATOM 1797 C CA . ARG A 1 220 ? 10.751 1.575 -4.488 1.00 88.88 220 ARG A CA 1
ATOM 1798 C C . ARG A 1 220 ? 9.549 1.232 -3.612 1.00 88.88 220 ARG A C 1
ATOM 1800 O O . ARG A 1 220 ? 9.778 0.723 -2.512 1.00 88.88 220 ARG A O 1
ATOM 1807 N N . LEU A 1 221 ? 8.330 1.574 -4.038 1.00 89.44 221 LEU A N 1
ATOM 1808 C CA . LEU A 1 221 ? 7.098 1.233 -3.322 1.00 89.44 221 LEU A CA 1
ATOM 1809 C C . LEU A 1 221 ? 6.836 -0.268 -3.436 1.00 89.44 221 LEU A C 1
ATOM 1811 O O . LEU A 1 221 ? 6.824 -0.963 -2.425 1.00 89.44 221 LEU A O 1
ATOM 1815 N N . ASP A 1 222 ? 6.762 -0.761 -4.671 1.00 91.06 222 ASP A N 1
ATOM 1816 C CA . ASP A 1 222 ? 6.839 -2.179 -4.994 1.00 91.06 222 ASP A CA 1
ATOM 1817 C C . ASP A 1 222 ? 8.104 -2.430 -5.820 1.00 91.06 222 ASP A C 1
ATOM 1819 O O . ASP A 1 222 ? 8.192 -2.079 -6.998 1.00 91.06 222 ASP A O 1
ATOM 1823 N N . TYR A 1 223 ? 9.096 -3.055 -5.187 1.00 88.06 223 TYR A N 1
ATOM 1824 C CA . TYR A 1 223 ? 10.386 -3.345 -5.808 1.00 88.06 223 TYR A CA 1
ATOM 1825 C C . TYR A 1 223 ? 10.319 -4.450 -6.880 1.00 88.06 223 TYR A C 1
ATOM 1827 O O . TYR A 1 223 ? 11.322 -4.697 -7.550 1.00 88.06 223 TYR A O 1
ATOM 1835 N N . LEU A 1 224 ? 9.166 -5.108 -7.049 1.00 90.62 224 LEU A N 1
ATOM 1836 C CA . LEU A 1 224 ? 8.882 -6.062 -8.125 1.00 90.62 224 LEU A CA 1
ATOM 1837 C C . LEU A 1 224 ? 8.006 -5.470 -9.228 1.00 90.62 224 LEU A C 1
ATOM 1839 O O . LEU A 1 224 ? 7.888 -6.076 -10.290 1.00 90.62 224 LEU A O 1
ATOM 1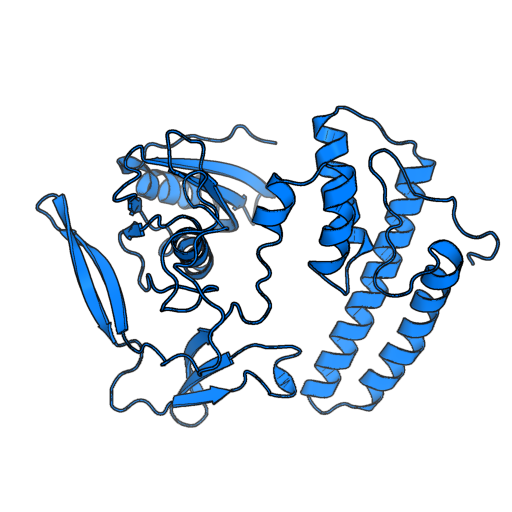843 N N . ALA A 1 225 ? 7.411 -4.299 -9.008 1.00 92.19 225 ALA A N 1
ATOM 1844 C CA . ALA A 1 225 ? 6.550 -3.617 -9.969 1.00 92.19 225 ALA A CA 1
ATOM 1845 C C . ALA A 1 225 ? 6.968 -2.151 -10.160 1.00 92.19 225 ALA A C 1
ATOM 1847 O O . ALA A 1 225 ? 6.126 -1.249 -10.219 1.00 92.19 225 ALA A O 1
ATOM 1848 N N . ALA A 1 226 ? 8.278 -1.907 -10.282 1.00 91.88 226 ALA A N 1
ATOM 1849 C CA . ALA A 1 226 ? 8.841 -0.563 -10.414 1.00 91.88 226 ALA A CA 1
ATOM 1850 C C . ALA A 1 226 ? 8.245 0.206 -11.611 1.00 91.88 226 ALA A C 1
ATOM 1852 O O . ALA A 1 226 ? 7.732 1.313 -11.441 1.00 91.88 226 ALA A O 1
ATOM 1853 N N . HIS A 1 227 ? 8.217 -0.412 -12.802 1.00 92.56 227 HIS A N 1
ATOM 1854 C CA . HIS A 1 227 ? 7.634 0.192 -14.008 1.00 92.56 227 HIS A CA 1
ATOM 1855 C C . HIS A 1 227 ? 6.177 0.617 -13.816 1.00 92.56 227 HIS A C 1
ATOM 1857 O O . HIS A 1 227 ? 5.847 1.769 -14.100 1.00 92.56 227 HIS A O 1
ATOM 1863 N N . GLN A 1 228 ? 5.347 -0.286 -13.289 1.00 93.38 228 GLN A N 1
ATOM 1864 C CA . GLN A 1 228 ? 3.907 -0.085 -13.125 1.00 93.38 228 GLN A CA 1
ATOM 1865 C C . GLN A 1 228 ? 3.607 0.984 -12.074 1.00 93.38 228 GLN A C 1
ATOM 1867 O O . GLN A 1 228 ? 2.809 1.887 -12.321 1.00 93.38 228 GLN A O 1
ATOM 1872 N N . SER A 1 229 ? 4.298 0.930 -10.931 1.00 92.81 229 SER A N 1
ATOM 1873 C CA . SER A 1 229 ? 4.159 1.920 -9.857 1.00 92.81 229 SER A CA 1
ATOM 1874 C C . SER A 1 229 ? 4.467 3.322 -10.378 1.00 92.81 229 SER A C 1
ATOM 1876 O O . SER A 1 229 ? 3.705 4.271 -10.181 1.00 92.81 229 SER A O 1
ATOM 1878 N N . ARG A 1 230 ? 5.569 3.453 -11.119 1.00 92.94 230 ARG A N 1
ATOM 1879 C CA . ARG A 1 230 ? 5.974 4.722 -11.716 1.00 92.94 230 ARG A CA 1
ATOM 1880 C C . ARG A 1 230 ? 5.070 5.157 -12.861 1.00 92.94 230 ARG A C 1
ATOM 1882 O O . ARG A 1 230 ? 4.773 6.344 -12.972 1.00 92.94 230 ARG A O 1
ATOM 1889 N N . HIS A 1 231 ? 4.601 4.223 -13.686 1.00 94.62 231 HIS A N 1
ATOM 1890 C CA . HIS A 1 231 ? 3.646 4.507 -14.752 1.00 94.62 231 HIS A CA 1
ATOM 1891 C C . HIS A 1 231 ? 2.337 5.063 -14.184 1.00 94.62 231 HIS A C 1
ATOM 1893 O O . HIS A 1 231 ? 1.854 6.078 -14.684 1.00 94.62 231 HIS A O 1
ATOM 1899 N N . ALA A 1 232 ? 1.813 4.483 -13.100 1.00 93.81 232 ALA A N 1
ATOM 1900 C CA . ALA A 1 232 ? 0.606 4.966 -12.435 1.00 93.81 232 ALA A CA 1
ATOM 1901 C C . ALA A 1 232 ? 0.748 6.426 -11.970 1.00 93.81 232 ALA A C 1
ATOM 1903 O O . ALA A 1 232 ? -0.142 7.244 -12.222 1.00 93.81 232 ALA A O 1
ATOM 1904 N N . LEU A 1 233 ? 1.889 6.785 -11.366 1.00 94.00 233 LEU A N 1
ATOM 1905 C CA . LEU A 1 233 ? 2.153 8.166 -10.955 1.00 94.00 233 LEU A CA 1
ATOM 1906 C C . LEU A 1 233 ? 2.302 9.111 -12.158 1.00 94.00 233 LEU A C 1
ATOM 1908 O O . LEU A 1 233 ? 1.688 10.179 -12.165 1.00 94.00 233 LEU A O 1
ATOM 1912 N N . CYS A 1 234 ? 3.054 8.718 -13.193 1.00 95.12 234 CYS A N 1
ATOM 1913 C CA . CYS A 1 234 ? 3.170 9.505 -14.425 1.00 95.12 234 CYS A CA 1
ATOM 1914 C C . CYS A 1 234 ? 1.796 9.755 -15.057 1.00 95.12 234 CYS A C 1
ATOM 1916 O O . CYS A 1 234 ? 1.477 10.899 -15.361 1.00 95.12 234 CYS A O 1
ATOM 1918 N N . MET A 1 235 ? 0.958 8.722 -15.184 1.00 95.19 235 MET A N 1
ATOM 1919 C CA . MET A 1 235 ? -0.398 8.847 -15.725 1.00 95.19 235 MET A CA 1
ATOM 1920 C C . MET A 1 235 ? -1.277 9.773 -14.887 1.00 95.19 235 MET A C 1
ATOM 1922 O O . MET A 1 235 ? -2.083 10.514 -15.445 1.00 95.19 235 MET A O 1
ATOM 1926 N N . CYS A 1 236 ? -1.157 9.725 -13.559 1.00 93.94 236 CYS A N 1
ATOM 1927 C CA . CYS A 1 236 ? -1.894 10.621 -12.671 1.00 93.94 236 CYS A CA 1
ATOM 1928 C C . CYS A 1 236 ? -1.521 12.088 -12.943 1.00 93.94 236 CYS A C 1
ATOM 1930 O O . CYS A 1 236 ? -2.399 12.925 -13.157 1.00 93.94 236 CYS A O 1
ATOM 1932 N N . ILE A 1 237 ? -0.220 12.378 -13.035 1.00 94.94 237 ILE A N 1
ATOM 1933 C CA . ILE A 1 237 ? 0.305 13.724 -13.305 1.00 94.94 237 ILE A CA 1
ATOM 1934 C C . ILE A 1 237 ? -0.051 14.187 -14.727 1.00 94.94 237 ILE A C 1
ATOM 1936 O O . ILE A 1 237 ? -0.498 15.314 -14.914 1.00 94.94 237 ILE A O 1
ATOM 1940 N N . GLU A 1 238 ? 0.101 13.322 -15.731 1.00 95.75 238 GLU A N 1
ATOM 1941 C CA . GLU A 1 238 ? -0.240 13.601 -17.134 1.00 95.75 238 GLU A CA 1
ATOM 1942 C C . GLU A 1 238 ? -1.723 13.945 -17.292 1.00 95.75 238 GLU A C 1
ATOM 1944 O O . GLU A 1 238 ? -2.056 14.946 -17.926 1.00 95.75 238 GLU A O 1
ATOM 1949 N N . LYS A 1 239 ? -2.611 13.174 -16.647 1.00 94.75 239 LYS A N 1
ATOM 1950 C CA . LYS A 1 239 ? -4.054 13.451 -16.625 1.00 94.75 239 LYS A CA 1
ATOM 1951 C C . LYS A 1 239 ? -4.372 14.773 -15.933 1.00 94.75 239 LYS A C 1
ATOM 1953 O O . LYS A 1 239 ? -5.197 15.524 -16.442 1.00 94.75 239 LYS A O 1
ATOM 1958 N N . ALA A 1 240 ? -3.721 15.070 -14.808 1.00 93.88 240 ALA A N 1
ATOM 1959 C CA . ALA A 1 240 ? -3.913 16.332 -14.096 1.00 93.88 240 ALA A CA 1
ATOM 1960 C C . ALA A 1 240 ? -3.449 17.549 -14.920 1.00 93.88 240 ALA A C 1
ATOM 1962 O O . ALA A 1 240 ? -4.063 18.610 -14.847 1.00 93.88 240 ALA A O 1
ATOM 1963 N N . LEU A 1 241 ? -2.396 17.391 -15.730 1.00 94.44 241 LEU A N 1
ATOM 1964 C CA . LEU A 1 241 ? -1.880 18.427 -16.631 1.00 94.44 241 LEU A CA 1
ATOM 1965 C C . LEU A 1 241 ? -2.610 18.495 -17.984 1.00 94.44 241 LEU A C 1
ATOM 1967 O O . LEU A 1 241 ? -2.376 19.433 -18.744 1.00 94.44 241 LEU A O 1
ATOM 1971 N N . GLY A 1 242 ? -3.466 17.519 -18.305 1.00 94.31 242 GLY A N 1
ATOM 1972 C CA . GLY A 1 242 ? -4.120 17.416 -19.613 1.00 94.31 242 GLY A CA 1
ATOM 1973 C C . GLY A 1 242 ? -3.153 17.099 -20.761 1.00 94.31 242 GLY A C 1
ATOM 1974 O O . GLY A 1 242 ? -3.378 17.535 -21.887 1.00 94.31 242 GLY A O 1
ATOM 1975 N N . ILE A 1 243 ? -2.058 16.383 -20.483 1.00 93.81 243 ILE A N 1
ATOM 1976 C CA . ILE A 1 243 ? -1.057 15.994 -21.484 1.00 93.81 243 ILE A CA 1
ATOM 1977 C C . ILE A 1 243 ? -1.462 14.662 -22.117 1.00 93.81 243 ILE A C 1
ATOM 1979 O O . ILE A 1 243 ? -1.630 13.661 -21.422 1.00 93.81 243 ILE A O 1
ATOM 1983 N N . GLU A 1 244 ? -1.543 14.634 -23.445 1.00 92.94 244 GLU A N 1
ATOM 1984 C CA . GLU A 1 244 ? -1.706 13.399 -24.210 1.00 92.94 244 GLU A CA 1
ATOM 1985 C C . GLU A 1 244 ? -0.350 12.869 -24.682 1.00 92.94 244 GLU A C 1
ATOM 1987 O O . GLU A 1 244 ? 0.465 13.582 -25.271 1.00 92.94 244 GLU A O 1
ATOM 1992 N N . VAL A 1 245 ? -0.107 11.589 -24.418 1.00 94.12 245 VAL A N 1
ATOM 1993 C CA . VAL A 1 245 ? 1.136 10.895 -24.759 1.00 94.12 245 VAL A CA 1
ATOM 1994 C C . VAL A 1 245 ? 0.962 10.148 -26.085 1.00 94.12 245 VAL A C 1
ATOM 1996 O O . VAL A 1 245 ? -0.081 9.540 -26.314 1.00 94.12 245 VAL A O 1
ATOM 1999 N N . SER A 1 246 ? 1.983 10.154 -26.950 1.00 96.00 246 SER A N 1
ATOM 2000 C CA . SER A 1 246 ? 1.927 9.491 -28.267 1.00 96.00 246 SER A CA 1
ATOM 2001 C C . SER A 1 246 ? 1.643 7.980 -28.189 1.00 96.00 246 SER A C 1
ATOM 2003 O O . SER A 1 246 ? 2.071 7.309 -27.249 1.00 96.00 246 SER A O 1
ATOM 2005 N N . GLU A 1 247 ? 1.008 7.422 -29.225 1.00 95.75 247 GLU A N 1
ATOM 2006 C CA . GLU A 1 247 ? 0.671 5.988 -29.320 1.00 95.75 247 GLU A CA 1
ATOM 2007 C C . GLU A 1 247 ? 1.900 5.072 -29.190 1.00 95.75 247 GLU A C 1
ATOM 2009 O O . GLU A 1 247 ? 1.849 4.040 -28.516 1.00 95.75 247 GLU A O 1
ATOM 2014 N N . ARG A 1 248 ? 3.046 5.476 -29.765 1.00 95.00 248 ARG A N 1
ATOM 2015 C CA . ARG A 1 248 ? 4.308 4.730 -29.628 1.00 95.00 248 ARG A CA 1
ATOM 2016 C C . ARG A 1 248 ? 4.719 4.613 -28.164 1.00 95.00 248 ARG A C 1
ATOM 2018 O O . ARG A 1 248 ? 5.059 3.525 -27.717 1.00 95.00 248 ARG A O 1
ATOM 2025 N N . VAL A 1 249 ? 4.671 5.714 -27.417 1.00 95.69 249 VAL A N 1
ATOM 2026 C CA . VAL A 1 249 ? 5.038 5.704 -25.997 1.00 95.69 249 VAL A CA 1
ATOM 2027 C C . VAL A 1 249 ? 4.055 4.858 -25.192 1.00 95.69 249 VAL A C 1
ATOM 2029 O O . VAL A 1 249 ? 4.498 4.070 -24.364 1.00 95.69 249 VAL A O 1
ATOM 2032 N N . GLN A 1 250 ? 2.749 4.964 -25.452 1.00 95.19 250 GLN A N 1
ATOM 2033 C CA . GLN A 1 250 ? 1.752 4.114 -24.789 1.00 95.19 250 GLN A CA 1
ATOM 2034 C C . GLN A 1 250 ? 2.054 2.627 -25.017 1.00 95.19 250 GLN A C 1
ATOM 2036 O O . GLN A 1 250 ? 2.105 1.859 -24.062 1.00 95.19 250 GLN A O 1
ATOM 2041 N N . THR A 1 251 ? 2.365 2.250 -26.261 1.00 95.69 251 THR A N 1
ATOM 2042 C CA . THR A 1 251 ? 2.731 0.875 -26.629 1.00 95.69 251 THR A CA 1
ATOM 2043 C C . THR A 1 251 ? 3.983 0.401 -25.890 1.00 95.69 251 THR A C 1
ATOM 2045 O O . THR A 1 251 ? 3.987 -0.689 -25.323 1.00 95.69 251 THR A O 1
ATOM 2048 N N . ILE A 1 252 ? 5.037 1.225 -25.852 1.00 95.38 252 ILE A N 1
ATOM 2049 C CA . ILE A 1 252 ? 6.277 0.910 -25.128 1.00 95.38 252 ILE A CA 1
ATOM 2050 C C . ILE A 1 252 ? 5.985 0.687 -23.642 1.00 95.38 252 ILE A C 1
ATOM 2052 O O . ILE A 1 252 ? 6.417 -0.316 -23.079 1.00 95.38 252 ILE A O 1
ATOM 2056 N N . ARG A 1 253 ? 5.223 1.588 -23.009 1.00 95.56 253 ARG A N 1
ATOM 2057 C CA . ARG A 1 253 ? 4.859 1.463 -21.592 1.00 95.56 253 ARG A CA 1
ATOM 2058 C C . ARG A 1 253 ? 4.091 0.172 -21.323 1.00 95.56 253 ARG A C 1
ATOM 2060 O O . ARG A 1 253 ? 4.440 -0.540 -20.390 1.00 95.56 253 ARG A O 1
ATOM 2067 N N . THR A 1 254 ? 3.116 -0.169 -22.167 1.00 95.75 254 THR A N 1
ATOM 2068 C CA . THR A 1 254 ? 2.374 -1.432 -22.054 1.00 95.75 254 THR A CA 1
ATOM 2069 C C . THR A 1 254 ? 3.302 -2.639 -22.147 1.00 95.75 254 THR A C 1
ATOM 2071 O O . THR A 1 254 ? 3.233 -3.513 -21.292 1.00 95.75 254 THR A O 1
ATOM 2074 N N . ILE A 1 255 ? 4.204 -2.685 -23.130 1.00 95.06 255 ILE A N 1
ATOM 2075 C CA . ILE A 1 255 ? 5.150 -3.800 -23.283 1.00 95.06 255 ILE A CA 1
ATOM 2076 C C . ILE A 1 255 ? 6.021 -3.958 -22.026 1.00 95.06 255 ILE A C 1
ATOM 2078 O O . ILE A 1 255 ? 6.131 -5.063 -21.493 1.00 95.06 255 ILE A O 1
ATOM 2082 N N . MET A 1 256 ? 6.605 -2.865 -21.527 1.00 94.62 256 MET A N 1
ATOM 2083 C CA . MET A 1 256 ? 7.466 -2.898 -20.337 1.00 94.62 256 MET A CA 1
ATOM 2084 C C . MET A 1 256 ? 6.687 -3.288 -19.073 1.00 94.62 256 MET A C 1
ATOM 2086 O O . MET A 1 256 ? 7.178 -4.075 -18.264 1.00 94.62 256 MET A O 1
ATOM 2090 N N . ASP A 1 257 ? 5.453 -2.804 -18.919 1.00 95.25 257 ASP A N 1
ATOM 2091 C CA . ASP A 1 257 ? 4.589 -3.158 -17.792 1.00 95.25 257 ASP A CA 1
ATOM 2092 C C . ASP A 1 257 ? 4.166 -4.629 -17.809 1.00 95.25 257 ASP A C 1
ATOM 2094 O O . ASP A 1 257 ? 4.074 -5.241 -16.743 1.00 95.25 257 ASP A O 1
ATOM 2098 N N . GLU A 1 258 ? 3.902 -5.205 -18.986 1.00 96.38 258 GLU A N 1
ATOM 2099 C CA . GLU A 1 258 ? 3.578 -6.629 -19.132 1.00 96.38 258 GLU A CA 1
ATOM 2100 C C . GLU A 1 258 ? 4.796 -7.512 -18.851 1.00 96.38 258 GLU A C 1
ATOM 2102 O O . GLU A 1 258 ? 4.683 -8.515 -18.145 1.00 96.38 258 GLU A O 1
ATOM 2107 N N . LEU A 1 259 ? 5.984 -7.118 -19.320 1.00 95.06 259 LEU A N 1
ATOM 2108 C CA . LEU A 1 259 ? 7.227 -7.802 -18.961 1.00 95.06 259 LEU A CA 1
ATOM 2109 C C . LEU A 1 259 ? 7.461 -7.764 -17.445 1.00 95.06 259 LEU A C 1
ATOM 2111 O O . LEU A 1 259 ? 7.775 -8.796 -16.850 1.00 95.06 259 LEU A O 1
ATOM 2115 N N . GLN A 1 260 ? 7.228 -6.617 -16.798 1.00 94.69 260 GLN A N 1
ATOM 2116 C CA . GLN A 1 260 ? 7.359 -6.488 -15.343 1.00 94.69 260 GLN A CA 1
ATOM 2117 C C . GLN A 1 260 ? 6.300 -7.319 -14.607 1.00 94.69 260 GLN A C 1
ATOM 2119 O O . GLN A 1 260 ? 6.577 -7.901 -13.560 1.00 94.69 260 GLN A O 1
ATOM 2124 N N . ARG A 1 261 ? 5.086 -7.423 -15.165 1.00 96.06 261 ARG A N 1
ATOM 2125 C CA . ARG A 1 261 ? 4.035 -8.297 -14.632 1.00 96.06 261 ARG A CA 1
ATOM 2126 C C . ARG A 1 261 ? 4.514 -9.743 -14.609 1.00 96.06 261 ARG A C 1
ATOM 2128 O O . ARG A 1 261 ? 4.387 -10.393 -13.574 1.00 96.06 261 ARG A O 1
ATOM 2135 N N . ILE A 1 262 ? 5.088 -10.229 -15.712 1.00 95.94 262 ILE A N 1
ATOM 2136 C CA . ILE A 1 262 ? 5.627 -11.592 -15.804 1.00 95.94 262 ILE A CA 1
ATOM 2137 C C . ILE A 1 262 ? 6.798 -11.773 -14.824 1.00 95.94 262 ILE A C 1
ATOM 2139 O O . ILE A 1 262 ? 6.802 -12.761 -14.093 1.00 95.94 262 ILE A O 1
ATOM 2143 N N . ASP A 1 263 ? 7.735 -10.819 -14.742 1.00 94.88 263 ASP A N 1
ATOM 2144 C CA . ASP A 1 263 ? 8.846 -10.821 -13.768 1.00 94.88 263 ASP A CA 1
ATOM 2145 C C . ASP A 1 263 ? 8.349 -11.006 -12.324 1.00 94.88 263 ASP A C 1
ATOM 2147 O O . ASP A 1 263 ? 8.797 -11.911 -11.612 1.00 94.88 263 ASP A O 1
ATOM 2151 N N . SER A 1 264 ? 7.370 -10.190 -11.925 1.00 94.88 264 SER A N 1
ATOM 2152 C CA . SER A 1 264 ? 6.764 -10.219 -10.592 1.00 94.88 264 SER A CA 1
ATOM 2153 C C . SER A 1 264 ? 6.059 -11.551 -10.311 1.00 94.88 264 SER A C 1
ATOM 2155 O O . SER A 1 264 ? 6.288 -12.175 -9.272 1.00 94.88 264 SER A O 1
ATOM 2157 N N . HIS A 1 265 ? 5.272 -12.063 -11.265 1.00 95.31 265 HIS A N 1
ATOM 2158 C CA . HIS A 1 265 ? 4.545 -13.327 -11.096 1.00 95.31 265 HIS A CA 1
ATOM 2159 C C . HIS A 1 265 ? 5.474 -14.547 -11.061 1.00 95.31 265 HIS A C 1
ATOM 2161 O O . HIS A 1 265 ? 5.202 -15.496 -10.322 1.00 95.31 265 HIS A O 1
ATOM 2167 N N . LEU A 1 266 ? 6.579 -14.531 -11.815 1.00 95.56 266 LEU A N 1
ATOM 2168 C CA . LEU A 1 266 ? 7.593 -15.585 -11.755 1.00 95.56 266 LEU A CA 1
ATOM 2169 C C . LEU A 1 266 ? 8.219 -15.663 -10.365 1.00 95.56 266 LEU A C 1
ATOM 2171 O O . LEU A 1 266 ? 8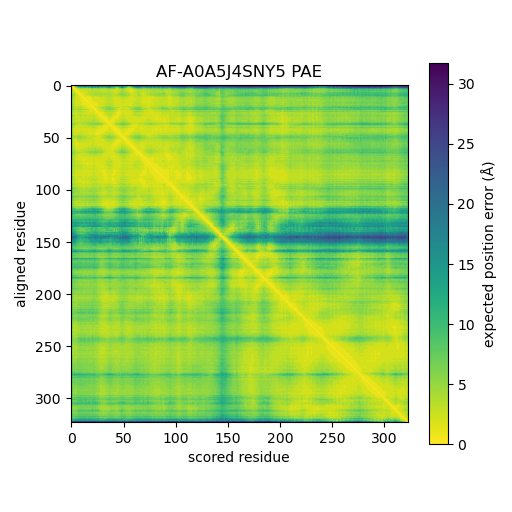.381 -16.767 -9.839 1.00 95.56 266 LEU A O 1
ATOM 2175 N N . LEU A 1 267 ? 8.531 -14.519 -9.748 1.00 93.94 267 LEU A N 1
ATOM 2176 C CA . LEU A 1 267 ? 9.038 -14.500 -8.380 1.00 93.94 267 LEU A CA 1
ATOM 2177 C C . LEU A 1 267 ? 7.970 -14.936 -7.372 1.00 93.94 267 LEU A C 1
ATOM 2179 O O . LEU A 1 267 ? 8.253 -15.792 -6.537 1.00 93.94 267 LEU A O 1
ATOM 2183 N N . PHE A 1 268 ? 6.747 -14.410 -7.475 1.00 93.81 268 PHE A N 1
ATOM 2184 C CA . PHE A 1 268 ? 5.635 -14.796 -6.604 1.00 93.81 268 PHE A CA 1
ATOM 2185 C C . PHE A 1 268 ? 5.414 -16.314 -6.606 1.00 93.81 268 PHE A C 1
ATOM 2187 O O . PHE A 1 268 ? 5.432 -16.945 -5.550 1.00 93.81 268 PHE A O 1
ATOM 2194 N N . TYR A 1 269 ? 5.277 -16.920 -7.789 1.00 94.12 269 TYR A N 1
ATOM 2195 C CA . TYR A 1 269 ? 5.066 -18.361 -7.920 1.00 94.12 269 TYR A CA 1
ATOM 2196 C C . TYR A 1 269 ? 6.261 -19.173 -7.400 1.00 94.12 269 TYR A C 1
ATOM 2198 O O . TYR A 1 269 ? 6.081 -20.199 -6.742 1.00 94.12 269 TYR A O 1
ATOM 2206 N N . SER A 1 270 ? 7.484 -18.697 -7.655 1.00 94.69 270 SER A N 1
ATOM 2207 C CA . SER A 1 270 ? 8.723 -19.307 -7.159 1.00 94.69 270 SER A CA 1
ATOM 2208 C C . SER A 1 270 ? 8.771 -19.351 -5.635 1.00 94.69 270 SER A C 1
ATOM 2210 O O . SER A 1 270 ? 9.019 -20.411 -5.058 1.00 94.69 270 SER A O 1
ATOM 2212 N N . CYS A 1 271 ? 8.526 -18.210 -4.989 1.00 92.81 271 CYS A N 1
ATOM 2213 C CA . CYS A 1 271 ? 8.523 -18.083 -3.536 1.00 92.81 271 CYS A CA 1
ATOM 2214 C C . CYS A 1 271 ? 7.384 -18.888 -2.907 1.00 92.81 271 CYS A C 1
ATOM 2216 O O . CYS A 1 271 ? 7.632 -19.636 -1.969 1.00 92.81 271 CYS A O 1
ATOM 2218 N N . LEU A 1 272 ? 6.180 -18.837 -3.485 1.00 94.00 272 LEU A N 1
ATOM 2219 C CA . LEU A 1 272 ? 5.044 -19.637 -3.026 1.00 94.00 272 LEU A CA 1
ATOM 2220 C C . LEU A 1 272 ? 5.365 -21.138 -3.040 1.00 94.00 272 LEU A C 1
ATOM 2222 O O . LEU A 1 272 ? 5.102 -21.844 -2.070 1.00 94.00 272 LEU A O 1
ATOM 2226 N N . CYS A 1 273 ? 5.960 -21.642 -4.126 1.00 93.94 273 CYS A N 1
ATOM 2227 C CA . CYS A 1 273 ? 6.367 -23.044 -4.195 1.00 93.94 273 CYS A CA 1
ATOM 2228 C C . CYS A 1 273 ? 7.430 -23.377 -3.146 1.00 93.94 273 CYS A C 1
ATOM 2230 O O . CYS A 1 273 ? 7.346 -24.432 -2.523 1.00 93.94 273 CYS A O 1
ATOM 2232 N N . MET A 1 274 ? 8.408 -22.490 -2.938 1.00 94.50 274 MET A N 1
ATOM 2233 C CA . MET A 1 274 ? 9.445 -22.660 -1.920 1.00 94.50 274 MET A CA 1
ATOM 2234 C C . MET A 1 274 ? 8.853 -22.735 -0.508 1.00 94.50 274 MET A C 1
ATOM 2236 O O . MET A 1 274 ? 9.252 -23.617 0.251 1.00 94.50 274 MET A O 1
ATOM 2240 N N . ASP A 1 275 ? 7.879 -21.886 -0.178 1.00 92.56 275 ASP A N 1
ATOM 2241 C CA . ASP A 1 275 ? 7.206 -21.896 1.128 1.00 92.56 275 ASP A CA 1
ATOM 2242 C C . ASP A 1 275 ? 6.417 -23.186 1.368 1.00 92.56 275 ASP A C 1
ATOM 2244 O O . ASP A 1 275 ? 6.346 -23.679 2.492 1.00 92.56 275 ASP A O 1
ATOM 2248 N N . LEU A 1 276 ? 5.872 -23.775 0.299 1.00 93.25 276 LEU A N 1
ATOM 2249 C CA . LEU A 1 276 ? 5.237 -25.097 0.319 1.00 93.25 276 LEU A CA 1
ATOM 2250 C C . LEU A 1 276 ? 6.256 -26.259 0.311 1.00 93.25 276 LEU A C 1
ATOM 2252 O O . LEU A 1 276 ? 5.860 -27.423 0.379 1.00 93.25 276 LEU A O 1
ATOM 2256 N N . GLY A 1 277 ? 7.561 -25.969 0.224 1.00 92.81 277 GLY A N 1
ATOM 2257 C CA . GLY A 1 277 ? 8.671 -26.933 0.247 1.00 92.81 277 GLY A CA 1
ATOM 2258 C C . GLY A 1 277 ? 9.245 -27.328 -1.125 1.00 92.81 277 GLY A C 1
ATOM 2259 O O . GLY A 1 277 ? 10.202 -28.100 -1.202 1.00 92.81 277 GLY A O 1
ATOM 2260 N N . GLY A 1 278 ? 8.699 -26.810 -2.226 1.00 93.12 278 GLY A N 1
ATOM 2261 C CA . GLY A 1 278 ? 9.099 -27.112 -3.602 1.00 93.12 278 GLY A CA 1
ATOM 2262 C C . GLY A 1 278 ? 10.222 -26.217 -4.139 1.00 93.12 278 GLY A C 1
ATOM 2263 O O . GLY A 1 278 ? 9.967 -25.225 -4.818 1.00 93.12 278 GLY A O 1
ATOM 2264 N N . LEU A 1 279 ? 11.482 -26.609 -3.929 1.00 94.06 279 LEU A N 1
ATOM 2265 C CA . LEU A 1 279 ? 12.653 -25.812 -4.340 1.00 94.06 279 LEU A CA 1
ATOM 2266 C C . LEU A 1 279 ? 12.924 -25.785 -5.855 1.00 94.06 279 LEU A C 1
ATOM 2268 O O . LEU A 1 279 ? 13.532 -24.845 -6.360 1.00 94.06 279 LEU A O 1
ATOM 2272 N N . THR A 1 280 ? 12.500 -26.797 -6.615 1.00 94.94 280 THR A N 1
ATOM 2273 C CA . THR A 1 280 ? 12.796 -26.865 -8.060 1.00 94.94 280 THR A CA 1
ATOM 2274 C C . THR A 1 280 ? 12.121 -25.740 -8.843 1.00 94.94 280 THR A C 1
ATOM 2276 O O . THR A 1 280 ? 12.753 -25.127 -9.704 1.00 94.94 280 THR A O 1
ATOM 2279 N N . ALA A 1 281 ? 10.858 -25.442 -8.523 1.00 93.12 281 ALA A N 1
ATOM 2280 C CA . ALA A 1 281 ? 10.109 -24.363 -9.163 1.00 93.12 281 ALA A CA 1
ATOM 2281 C C . ALA A 1 281 ? 10.763 -22.998 -8.910 1.00 93.12 281 ALA A C 1
ATOM 2283 O O . ALA A 1 281 ? 10.826 -22.183 -9.827 1.00 93.12 281 ALA A O 1
ATOM 2284 N N . PHE A 1 282 ? 11.335 -22.798 -7.717 1.00 93.50 282 PHE A N 1
ATOM 2285 C CA . PHE A 1 282 ? 12.054 -21.577 -7.366 1.00 93.50 282 PHE A CA 1
ATOM 2286 C C . PHE A 1 282 ? 13.228 -21.304 -8.316 1.00 93.50 282 PHE A C 1
ATOM 2288 O O . PHE A 1 282 ? 13.322 -20.231 -8.907 1.00 93.50 282 PHE A O 1
ATOM 2295 N N . PHE A 1 283 ? 14.092 -22.295 -8.551 1.00 94.81 283 PHE A N 1
ATOM 2296 C CA . PHE A 1 283 ? 15.233 -22.119 -9.456 1.00 94.81 283 PHE A CA 1
ATOM 2297 C C . PHE A 1 283 ? 14.818 -21.915 -10.919 1.00 94.81 283 PHE A C 1
ATOM 2299 O O . PHE A 1 283 ? 15.464 -21.155 -11.642 1.00 94.81 283 PHE A O 1
ATOM 2306 N N . TYR A 1 284 ? 13.750 -22.576 -11.375 1.00 94.69 284 TYR A N 1
ATOM 2307 C CA . TYR A 1 284 ? 13.259 -22.400 -12.745 1.00 94.69 284 TYR A CA 1
ATOM 2308 C C . TYR A 1 284 ? 12.628 -21.030 -12.962 1.00 94.69 284 TYR A C 1
ATOM 2310 O O . TYR A 1 284 ? 12.939 -20.388 -13.966 1.00 94.69 284 TYR A O 1
ATOM 2318 N N . GLY A 1 285 ? 11.819 -20.554 -12.014 1.00 95.12 285 GLY A N 1
ATOM 2319 C CA . GLY A 1 285 ? 11.243 -19.220 -12.105 1.00 95.12 285 GLY A CA 1
ATOM 2320 C C . GLY A 1 285 ? 12.319 -18.138 -12.104 1.00 95.12 285 GLY A C 1
ATOM 2321 O O . GLY A 1 285 ? 12.268 -17.263 -12.958 1.00 95.12 285 GLY A O 1
ATOM 2322 N N . PHE A 1 286 ? 13.364 -18.249 -11.273 1.00 93.88 286 PHE A N 1
ATOM 2323 C CA . PHE A 1 286 ? 14.498 -17.311 -11.308 1.00 93.88 286 PHE A CA 1
ATOM 2324 C C . PHE A 1 286 ? 15.286 -17.351 -12.624 1.00 93.88 286 PHE A C 1
ATOM 2326 O O . PHE A 1 286 ? 15.661 -16.299 -13.137 1.00 93.88 286 PHE A O 1
ATOM 2333 N N . ARG A 1 287 ? 15.514 -18.535 -13.208 1.00 95.81 287 ARG A N 1
ATOM 2334 C CA . ARG A 1 287 ? 16.177 -18.659 -14.519 1.00 95.81 287 ARG A CA 1
ATOM 2335 C C . ARG A 1 287 ? 15.400 -17.932 -15.616 1.00 95.81 287 ARG A C 1
ATOM 2337 O O . ARG A 1 287 ? 16.005 -17.293 -16.471 1.00 95.81 287 ARG A O 1
ATOM 2344 N N . ASP A 1 288 ? 14.079 -18.090 -15.646 1.00 94.94 288 ASP A N 1
ATOM 2345 C CA . ASP A 1 288 ? 13.258 -17.463 -16.684 1.00 94.94 288 ASP A CA 1
ATOM 2346 C C . ASP A 1 288 ? 13.049 -15.970 -16.411 1.00 94.94 288 ASP A C 1
ATOM 2348 O O . ASP A 1 288 ? 13.088 -15.175 -17.349 1.00 94.94 288 ASP A O 1
ATOM 2352 N N . ARG A 1 289 ? 12.973 -15.583 -15.135 1.00 95.12 289 ARG A N 1
ATOM 2353 C CA . ARG A 1 289 ? 12.981 -14.192 -14.680 1.00 95.12 289 ARG A CA 1
ATOM 2354 C C . ARG A 1 289 ? 14.226 -13.446 -15.164 1.00 95.12 289 ARG A C 1
ATOM 2356 O O . ARG A 1 289 ? 14.124 -12.343 -15.686 1.00 95.12 289 ARG A O 1
ATOM 2363 N N . GLU A 1 290 ? 15.391 -14.084 -15.090 1.00 95.50 290 GLU A N 1
ATOM 2364 C CA . GLU A 1 290 ? 16.673 -13.513 -15.519 1.00 95.50 290 GLU A CA 1
ATOM 2365 C C . GLU A 1 290 ? 16.672 -13.024 -16.977 1.00 95.50 290 GLU A C 1
ATOM 2367 O O . GLU A 1 290 ? 17.294 -12.013 -17.296 1.00 95.50 290 GLU A O 1
ATOM 2372 N N . LYS A 1 291 ? 15.931 -13.695 -17.867 1.00 94.25 291 LYS A N 1
ATOM 2373 C CA . LYS A 1 291 ? 15.807 -13.277 -19.273 1.00 94.25 291 LYS A CA 1
ATOM 2374 C C . LYS A 1 291 ? 15.124 -11.917 -19.393 1.00 94.25 291 LYS A C 1
ATOM 2376 O O . LYS A 1 291 ? 15.557 -11.094 -20.190 1.00 94.25 291 LYS A O 1
ATOM 2381 N N . ILE A 1 292 ? 14.090 -11.684 -18.586 1.00 94.19 292 ILE A N 1
ATOM 2382 C CA . ILE A 1 292 ? 13.366 -10.410 -18.548 1.00 94.19 292 ILE A CA 1
ATOM 2383 C C . ILE A 1 292 ? 14.260 -9.324 -17.944 1.00 94.19 292 ILE A C 1
ATOM 2385 O O . ILE A 1 292 ? 14.350 -8.226 -18.486 1.00 94.19 292 ILE A O 1
ATOM 2389 N N . LEU A 1 293 ? 14.996 -9.647 -16.876 1.00 94.31 293 LEU A N 1
ATOM 2390 C CA . LEU A 1 293 ? 15.932 -8.705 -16.260 1.00 94.31 293 LEU A CA 1
ATOM 2391 C C . LEU A 1 293 ? 17.040 -8.254 -17.222 1.00 94.31 293 LEU A C 1
ATOM 2393 O O . LEU A 1 293 ? 17.424 -7.089 -17.180 1.00 94.31 293 LEU A O 1
ATOM 2397 N N . ASN A 1 294 ? 17.513 -9.133 -18.109 1.00 94.56 294 ASN A N 1
ATOM 2398 C CA . ASN A 1 294 ? 18.473 -8.758 -19.152 1.00 94.56 294 ASN A CA 1
ATOM 2399 C C . ASN A 1 294 ? 17.864 -7.770 -20.164 1.00 94.56 294 ASN A C 1
ATOM 2401 O O . ASN A 1 294 ? 18.527 -6.813 -20.551 1.00 94.56 294 ASN A O 1
ATOM 2405 N N . ILE A 1 295 ? 16.592 -7.941 -20.546 1.00 93.69 295 ILE A N 1
ATOM 2406 C CA . ILE A 1 295 ? 15.884 -6.996 -21.432 1.00 93.69 295 ILE A CA 1
ATOM 2407 C C . ILE A 1 295 ? 15.784 -5.608 -20.779 1.00 93.69 295 ILE A C 1
ATOM 2409 O O . ILE A 1 295 ? 16.002 -4.583 -21.437 1.00 93.69 295 ILE A O 1
ATOM 2413 N N . PHE A 1 296 ? 15.485 -5.566 -19.477 1.00 94.00 296 PHE A N 1
ATOM 2414 C CA . PHE A 1 296 ? 15.456 -4.324 -18.704 1.00 94.00 296 PHE A CA 1
ATOM 2415 C C . PHE A 1 296 ? 16.836 -3.685 -18.569 1.00 94.00 296 PHE A C 1
ATOM 2417 O O . PHE A 1 296 ? 16.963 -2.472 -18.725 1.00 94.00 296 PHE A O 1
ATOM 2424 N N . GLU A 1 297 ? 17.878 -4.484 -18.348 1.00 93.94 297 GLU A N 1
ATOM 2425 C CA . GLU A 1 297 ? 19.256 -3.998 -18.305 1.00 93.94 297 GLU A CA 1
ATOM 2426 C C . GLU A 1 297 ? 19.668 -3.353 -19.633 1.00 93.94 297 GLU A C 1
ATOM 2428 O O . GLU A 1 297 ? 20.197 -2.245 -19.631 1.00 93.94 297 GLU A O 1
ATOM 2433 N N . GLU A 1 298 ? 19.362 -3.990 -20.765 1.00 93.44 298 GLU A N 1
ATOM 2434 C CA . GLU A 1 298 ? 19.681 -3.452 -22.091 1.00 93.44 298 GLU A CA 1
ATOM 2435 C C . GLU A 1 298 ? 18.918 -2.161 -22.417 1.00 93.44 298 GLU A C 1
ATOM 2437 O O . GLU A 1 298 ? 19.474 -1.245 -23.022 1.00 93.44 298 GLU A O 1
ATOM 2442 N N . THR A 1 299 ? 17.645 -2.074 -22.020 1.00 92.38 299 THR A N 1
ATOM 2443 C CA . THR A 1 299 ? 16.782 -0.932 -22.369 1.00 92.38 299 THR A CA 1
ATOM 2444 C C . THR A 1 299 ? 16.920 0.236 -21.395 1.00 92.38 299 THR A C 1
ATOM 2446 O O . THR A 1 299 ? 16.935 1.396 -21.805 1.00 92.38 299 THR A O 1
ATOM 2449 N N . CYS A 1 300 ? 17.010 -0.046 -20.097 1.00 92.12 300 CYS A N 1
ATOM 2450 C CA . CYS A 1 300 ? 16.947 0.956 -19.034 1.00 92.12 300 CYS A CA 1
ATOM 2451 C C . CYS A 1 300 ? 18.292 1.159 -18.318 1.00 92.12 300 CYS A C 1
ATOM 2453 O O . CYS A 1 300 ? 18.452 2.138 -17.592 1.00 92.12 300 CYS A O 1
ATOM 2455 N N . GLY A 1 301 ? 19.251 0.240 -18.474 1.00 90.88 301 GLY A N 1
ATOM 2456 C CA . GLY A 1 301 ? 20.520 0.239 -17.735 1.00 90.88 301 GLY A CA 1
ATOM 2457 C C . GLY A 1 301 ? 20.403 -0.234 -16.280 1.00 90.88 301 GLY A C 1
ATOM 2458 O O . GLY A 1 301 ? 21.396 -0.255 -15.556 1.00 90.88 301 GLY A O 1
ATOM 2459 N N . GLY A 1 302 ? 19.200 -0.603 -15.833 1.00 90.31 302 GLY A N 1
ATOM 2460 C CA . GLY A 1 302 ? 18.911 -1.073 -14.482 1.00 90.31 302 GLY A CA 1
ATOM 2461 C C . GLY A 1 302 ? 18.049 -2.329 -14.509 1.00 90.31 302 GLY A C 1
ATOM 2462 O O . GLY A 1 302 ? 17.278 -2.539 -15.437 1.00 90.31 302 GLY A O 1
ATOM 2463 N N . ARG A 1 303 ? 18.178 -3.166 -13.475 1.00 91.25 303 ARG A N 1
ATOM 2464 C CA . ARG A 1 303 ? 17.501 -4.477 -13.395 1.00 91.25 303 ARG A CA 1
ATOM 2465 C C . ARG A 1 303 ? 16.360 -4.544 -12.387 1.00 91.25 303 ARG A C 1
ATOM 2467 O O . ARG A 1 303 ? 15.579 -5.478 -12.408 1.00 91.25 303 ARG A O 1
ATOM 2474 N N . LEU A 1 304 ? 16.291 -3.597 -11.460 1.00 87.12 304 LEU A N 1
ATOM 2475 C CA . LEU A 1 304 ? 15.261 -3.565 -10.417 1.00 87.12 304 LEU A CA 1
ATOM 2476 C C . LEU A 1 304 ? 14.665 -2.162 -10.333 1.00 87.12 304 LEU A C 1
ATOM 2478 O O . LEU A 1 304 ? 13.472 -1.971 -10.513 1.00 87.12 304 LEU A O 1
ATOM 2482 N N . ILE A 1 305 ? 15.535 -1.169 -10.138 1.00 90.06 305 ILE A N 1
ATOM 2483 C CA . ILE A 1 305 ? 15.186 0.251 -10.182 1.00 90.06 305 ILE A CA 1
ATOM 2484 C C . ILE A 1 305 ? 15.609 0.770 -11.554 1.00 90.06 305 ILE A C 1
ATOM 2486 O O . ILE A 1 305 ? 16.805 0.875 -11.828 1.00 90.06 305 ILE A O 1
ATOM 2490 N N . MET A 1 306 ? 14.633 1.035 -12.418 1.00 89.94 306 MET A N 1
ATOM 2491 C CA . MET A 1 306 ? 14.862 1.230 -13.854 1.00 89.94 306 MET A CA 1
ATOM 2492 C C . MET A 1 306 ? 14.689 2.687 -14.285 1.00 89.94 306 MET A C 1
ATOM 2494 O O . MET A 1 306 ? 15.244 3.077 -15.304 1.00 89.94 306 MET A O 1
ATOM 2498 N N . ASN A 1 307 ? 13.962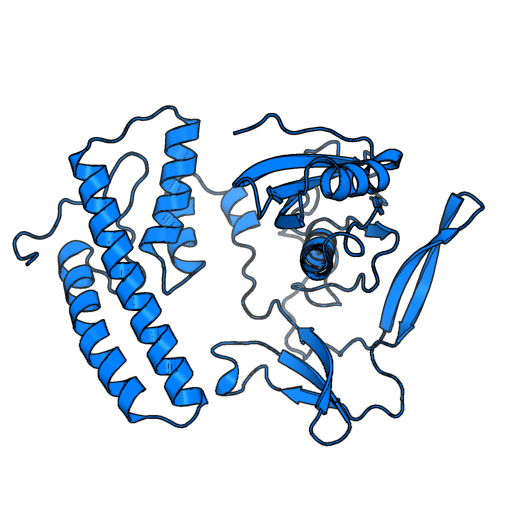 3.512 -13.516 1.00 90.38 307 ASN A N 1
ATOM 2499 C CA . ASN A 1 307 ? 13.763 4.948 -13.764 1.00 90.38 307 ASN A CA 1
ATOM 2500 C C . ASN A 1 307 ? 13.264 5.325 -15.177 1.00 90.38 307 ASN A C 1
ATOM 2502 O O . ASN A 1 307 ? 13.386 6.476 -15.590 1.00 90.38 307 ASN A O 1
ATOM 2506 N N . TYR A 1 308 ? 12.665 4.385 -15.904 1.00 93.00 308 TYR A N 1
ATOM 2507 C CA . TYR A 1 308 ? 12.448 4.509 -17.345 1.00 93.00 308 TYR A CA 1
ATOM 2508 C C . TYR A 1 308 ? 11.238 5.369 -17.732 1.00 93.00 308 TYR A C 1
ATOM 2510 O O . TYR A 1 308 ? 11.326 6.212 -18.623 1.00 93.00 308 TYR A O 1
ATOM 2518 N N . ASN A 1 309 ? 10.097 5.177 -17.065 1.00 93.69 309 ASN A N 1
ATOM 2519 C CA . ASN A 1 309 ? 8.885 5.950 -17.344 1.00 93.69 309 ASN A CA 1
ATOM 2520 C C . ASN A 1 309 ? 9.092 7.408 -16.907 1.00 93.69 309 ASN A C 1
ATOM 2522 O O . ASN A 1 309 ? 9.566 7.668 -15.809 1.00 93.69 309 ASN A O 1
ATOM 2526 N N . THR A 1 310 ? 8.754 8.396 -17.724 1.00 94.00 310 THR A N 1
ATOM 2527 C CA . THR A 1 310 ? 8.899 9.816 -17.354 1.00 94.00 310 THR A CA 1
ATOM 2528 C C . THR A 1 310 ? 7.579 10.540 -17.547 1.00 94.00 310 THR A C 1
ATOM 2530 O O . THR A 1 310 ? 6.715 10.070 -18.284 1.00 94.00 310 THR A O 1
ATOM 2533 N N . ILE A 1 311 ? 7.389 11.671 -16.866 1.00 94.56 311 ILE A N 1
ATOM 2534 C CA . ILE A 1 311 ? 6.190 12.491 -17.074 1.00 94.56 311 ILE A CA 1
ATOM 2535 C C . ILE A 1 311 ? 6.207 12.988 -18.525 1.00 94.56 311 ILE A C 1
ATOM 2537 O O . ILE A 1 311 ? 7.156 13.648 -18.946 1.00 94.56 311 ILE A O 1
ATOM 2541 N N . GLY A 1 312 ? 5.170 12.640 -19.284 1.00 92.81 312 GLY A N 1
ATOM 2542 C CA . GLY A 1 312 ? 5.014 12.945 -20.704 1.00 92.81 312 GLY A CA 1
ATOM 2543 C C . GLY A 1 312 ? 5.674 11.945 -21.661 1.00 92.81 312 GLY A C 1
ATOM 2544 O O . GLY A 1 312 ? 5.629 12.166 -22.871 1.00 92.81 312 GLY A O 1
ATOM 2545 N N . GLY A 1 313 ? 6.298 10.863 -21.176 1.00 93.81 313 GLY A N 1
ATOM 2546 C CA . GLY A 1 313 ? 7.100 10.010 -22.053 1.00 93.81 313 GLY A CA 1
ATOM 2547 C C . GLY A 1 313 ? 7.757 8.771 -21.439 1.00 93.81 313 GLY A C 1
ATOM 2548 O O . GLY A 1 313 ? 7.342 8.217 -20.418 1.00 93.81 313 GLY A O 1
ATOM 2549 N N . VAL A 1 314 ? 8.818 8.339 -22.109 1.00 94.50 314 VAL A N 1
ATOM 2550 C CA . VAL A 1 314 ? 9.822 7.386 -21.618 1.00 94.50 314 VAL A CA 1
ATOM 2551 C C . VAL A 1 314 ? 11.197 8.039 -21.741 1.00 94.50 314 VAL A C 1
ATOM 2553 O O . VAL A 1 314 ? 11.379 8.956 -22.544 1.00 94.50 314 VAL A O 1
ATOM 2556 N N . GLN A 1 315 ? 12.162 7.605 -20.935 1.00 93.19 315 GLN A N 1
ATOM 2557 C CA . GLN A 1 315 ? 13.498 8.202 -20.896 1.00 93.19 315 GLN A CA 1
ATOM 2558 C C . GLN A 1 315 ? 14.285 8.003 -22.201 1.00 93.19 315 GLN A C 1
ATOM 2560 O O . GLN A 1 315 ? 15.000 8.908 -22.629 1.00 93.19 315 GLN A O 1
ATOM 2565 N N . ALA A 1 316 ? 14.160 6.830 -22.820 1.00 92.06 316 ALA A N 1
ATOM 2566 C CA . ALA A 1 316 ? 14.804 6.472 -24.079 1.00 92.06 316 ALA A CA 1
ATOM 2567 C C . ALA A 1 316 ? 13.892 5.531 -24.877 1.00 92.06 316 ALA A C 1
ATOM 2569 O O . ALA A 1 316 ? 13.004 4.906 -24.302 1.00 92.06 316 ALA A O 1
ATOM 2570 N N . ASP A 1 317 ? 14.096 5.427 -26.190 1.00 93.25 317 ASP A N 1
ATOM 2571 C CA . ASP A 1 317 ? 13.403 4.412 -26.991 1.00 93.25 317 ASP A CA 1
ATOM 2572 C C . ASP A 1 317 ? 13.893 2.999 -26.620 1.00 93.25 317 ASP A C 1
ATOM 2574 O O . ASP A 1 317 ? 14.935 2.841 -25.981 1.00 93.25 317 ASP A O 1
ATOM 2578 N N . ILE A 1 318 ? 13.130 1.979 -27.007 1.00 92.00 318 ILE A N 1
ATOM 2579 C CA . ILE A 1 318 ? 13.476 0.575 -26.768 1.00 92.00 318 ILE A CA 1
ATOM 2580 C C . ILE A 1 318 ? 14.833 0.239 -27.416 1.00 92.00 318 ILE A C 1
ATOM 2582 O O . ILE A 1 318 ? 15.154 0.721 -28.507 1.00 92.00 318 ILE A O 1
ATOM 2586 N N . HIS A 1 319 ? 15.627 -0.606 -26.751 1.00 92.44 319 HIS A N 1
ATOM 2587 C CA . HIS A 1 319 ? 16.927 -1.031 -27.265 1.00 92.44 319 HIS A CA 1
ATOM 2588 C C . HIS A 1 319 ? 16.793 -1.720 -28.643 1.00 92.44 319 HIS A C 1
ATOM 2590 O O . HIS A 1 319 ? 15.883 -2.528 -28.831 1.00 92.44 319 HIS A O 1
ATOM 2596 N N . PRO A 1 320 ? 17.695 -1.481 -29.618 1.00 90.19 320 PRO A N 1
ATOM 2597 C CA . PRO A 1 320 ? 17.591 -2.096 -30.946 1.00 90.19 320 PRO A CA 1
ATOM 2598 C C . PRO A 1 320 ? 17.605 -3.632 -30.956 1.00 90.19 320 PRO A C 1
ATOM 2600 O O . PRO A 1 320 ? 17.128 -4.228 -31.919 1.00 90.19 320 PRO A O 1
ATOM 2603 N N . ASN A 1 321 ? 18.140 -4.269 -29.907 1.00 89.62 321 ASN A N 1
ATOM 2604 C CA . ASN A 1 321 ? 18.169 -5.730 -29.769 1.00 89.62 321 ASN A CA 1
ATOM 2605 C C . ASN A 1 321 ? 16.931 -6.305 -29.062 1.00 89.62 321 ASN A C 1
ATOM 2607 O O . ASN A 1 321 ? 16.927 -7.486 -28.725 1.00 89.62 321 ASN A O 1
ATOM 2611 N N . PHE A 1 322 ? 15.902 -5.497 -28.811 1.00 84.19 322 PHE A N 1
ATOM 2612 C CA . PHE A 1 322 ? 14.667 -5.956 -28.189 1.00 84.19 322 PHE A CA 1
ATOM 2613 C C . PHE A 1 322 ? 13.952 -6.962 -29.105 1.00 84.19 322 PHE A C 1
ATOM 2615 O O . PHE A 1 322 ? 13.431 -6.586 -30.159 1.00 84.19 322 PHE A O 1
ATOM 2622 N N . VAL A 1 323 ? 13.971 -8.241 -28.714 1.00 59.94 323 VAL A N 1
ATOM 2623 C CA . VAL A 1 323 ? 13.374 -9.380 -29.435 1.00 59.94 323 VAL A CA 1
ATOM 2624 C C . VAL A 1 323 ? 12.573 -10.245 -28.480 1.00 59.94 323 VAL A C 1
ATOM 2626 O O . VAL A 1 323 ? 13.130 -10.619 -27.422 1.00 59.94 323 VAL A O 1
#

pLDDT: mean 91.11, std 6.05, range [49.38, 97.0]